Protein AF-X0YIV5-F1 (afdb_monomer)

Secondary structure (DSSP, 8-state):
-TTSS-HHHHHHHHHTPPPHHHHHHHHHHHSS-TTSHHHHHHHHHHHHHHHHTSS-HHHHHHHHHHHHHHHT--HHHHHHHHHHHHHHHHHHHHHHHTTTSS--------GGG--HHHHHHHHHHHHHHH--SHHHHHHHTS-GGG--SHHHHHHHHHHHHHTSSSSS--GGGHHHH---HHHHHHHHHHHHS----S-HHHHHHHHHHHHHHHHHHHHHHHHHHHHTTS-TTSHHHHHHHHHHHHHHHHHHHHHHHHH--

Solvent-accessible surface area (backbone atoms only — not comparable to full-atom values): 15312 Å² total; per-residue (Å²): 120,83,92,78,57,64,71,71,59,49,53,53,52,58,74,66,54,71,55,70,71,59,52,52,49,50,51,50,60,69,75,43,59,65,89,41,77,67,32,37,53,54,36,50,52,53,47,37,56,59,41,67,71,52,91,45,68,70,58,36,53,55,52,47,50,58,48,21,67,73,70,73,46,65,51,70,59,54,51,50,49,37,52,52,51,53,50,51,49,51,58,49,46,61,61,49,58,76,70,71,85,64,85,81,74,88,66,90,74,62,81,89,68,70,47,75,66,51,52,45,52,51,49,49,50,32,43,48,74,76,43,75,62,69,34,27,56,58,50,62,72,59,55,64,84,68,44,82,47,65,48,54,22,54,50,50,48,50,55,60,57,58,62,74,71,64,73,99,72,56,78,79,58,49,58,75,73,43,85,48,73,67,31,38,53,48,49,54,48,44,70,71,54,82,77,91,58,98,52,50,54,60,51,30,52,51,44,46,43,52,47,52,47,52,54,53,52,49,52,46,52,52,51,52,57,52,47,73,76,45,61,92,83,40,73,69,37,57,53,50,51,53,52,47,53,54,50,53,51,50,51,50,54,46,53,54,62,64,68,65,123

Mean predicted aligned error: 18.67 Å

Structure (mmCIF, N/CA/C/O backbone):
data_AF-X0YIV5-F1
#
_entry.id   AF-X0YIV5-F1
#
loop_
_atom_site.group_PDB
_atom_site.id
_atom_site.type_symbol
_atom_site.label_atom_id
_atom_site.label_alt_id
_atom_site.label_comp_id
_atom_site.label_asym_id
_atom_site.label_entity_id
_atom_site.label_seq_id
_atom_site.pdbx_PDB_ins_code
_atom_site.Cartn_x
_atom_site.Cartn_y
_atom_site.Cartn_z
_atom_site.occupancy
_atom_site.B_iso_or_equiv
_atom_site.auth_seq_id
_atom_site.auth_comp_id
_atom_site.auth_asym_id
_atom_site.auth_atom_id
_atom_site.pdbx_PDB_model_num
ATOM 1 N N . PHE A 1 1 ? 57.312 2.254 -28.132 1.00 48.97 1 PHE A N 1
ATOM 2 C CA . PHE A 1 1 ? 56.540 1.175 -28.784 1.00 48.97 1 PHE A CA 1
ATOM 3 C C . PHE A 1 1 ? 55.979 1.573 -30.148 1.00 48.97 1 PHE A C 1
ATOM 5 O O . PHE A 1 1 ? 56.169 0.810 -31.080 1.00 48.97 1 PHE A O 1
ATOM 12 N N . ILE A 1 2 ? 55.338 2.743 -30.304 1.00 52.28 2 ILE A N 1
ATOM 13 C CA . ILE A 1 2 ? 54.720 3.147 -31.589 1.00 52.28 2 ILE A CA 1
ATOM 14 C C . ILE A 1 2 ? 55.743 3.634 -32.637 1.00 52.28 2 ILE A C 1
ATOM 16 O O . ILE A 1 2 ? 55.517 3.467 -33.824 1.00 52.28 2 ILE A O 1
ATOM 20 N N . MET A 1 3 ? 56.905 4.158 -32.234 1.00 54.78 3 MET A N 1
ATOM 21 C CA . MET A 1 3 ? 57.902 4.666 -33.196 1.00 54.78 3 MET A CA 1
ATOM 22 C C . MET A 1 3 ? 58.829 3.605 -33.817 1.00 54.78 3 MET A C 1
ATOM 24 O O . MET A 1 3 ? 59.655 3.956 -34.649 1.00 54.78 3 MET A O 1
ATOM 28 N N . GLU A 1 4 ? 58.719 2.326 -33.441 1.00 56.88 4 GLU A N 1
ATOM 29 C CA . GLU A 1 4 ? 59.756 1.326 -33.766 1.00 56.88 4 GLU A CA 1
ATOM 30 C C . GLU A 1 4 ? 59.267 0.129 -34.601 1.00 56.88 4 GLU A C 1
ATOM 32 O O . GLU A 1 4 ? 60.075 -0.687 -35.039 1.00 56.88 4 GLU A O 1
ATOM 37 N N . LYS A 1 5 ? 57.960 -0.001 -34.875 1.00 54.16 5 LYS A N 1
ATOM 38 C CA . LYS A 1 5 ? 57.431 -1.109 -35.689 1.00 54.16 5 LYS A CA 1
ATOM 39 C C . LYS A 1 5 ? 56.487 -0.606 -36.779 1.00 54.16 5 LYS A C 1
ATOM 41 O O . LYS A 1 5 ? 55.420 -0.089 -36.479 1.00 54.16 5 LYS A O 1
ATOM 46 N N . LYS A 1 6 ? 56.924 -0.801 -38.031 1.00 57.62 6 LYS A N 1
ATOM 47 C CA . LYS A 1 6 ? 56.215 -0.531 -39.295 1.00 57.62 6 LYS A CA 1
ATOM 48 C C . LYS A 1 6 ? 54.738 -0.955 -39.262 1.00 57.62 6 LYS A C 1
ATOM 50 O O . LYS A 1 6 ? 54.409 -1.981 -38.663 1.00 57.62 6 LYS A O 1
ATOM 55 N N . ASP A 1 7 ? 53.913 -0.201 -39.988 1.00 59.09 7 ASP A N 1
ATOM 56 C CA . ASP A 1 7 ? 52.440 -0.233 -40.023 1.00 59.09 7 ASP A CA 1
ATOM 57 C C . ASP A 1 7 ? 51.797 -1.629 -40.167 1.00 59.09 7 ASP A C 1
ATOM 59 O O . ASP A 1 7 ? 50.745 -1.884 -39.582 1.00 59.09 7 ASP A O 1
ATOM 63 N N . GLU A 1 8 ? 52.442 -2.579 -40.850 1.00 59.66 8 GLU A N 1
ATOM 64 C CA . GLU A 1 8 ? 51.939 -3.958 -41.005 1.00 59.66 8 GLU A CA 1
ATOM 65 C C . GLU A 1 8 ? 51.840 -4.718 -39.669 1.00 59.66 8 GLU A C 1
ATOM 67 O O . GLU A 1 8 ? 50.889 -5.465 -39.440 1.00 59.66 8 GLU A O 1
ATOM 72 N N . ASN A 1 9 ? 52.772 -4.473 -38.739 1.00 65.81 9 ASN A N 1
ATOM 73 C CA . ASN A 1 9 ? 52.729 -5.085 -37.406 1.00 65.81 9 ASN A CA 1
ATOM 74 C C . ASN A 1 9 ? 51.607 -4.503 -36.541 1.00 65.81 9 ASN A C 1
ATOM 76 O O . ASN A 1 9 ? 51.140 -5.167 -35.620 1.00 65.81 9 ASN A O 1
ATOM 80 N N . ILE A 1 10 ? 51.182 -3.266 -36.805 1.00 65.81 10 ILE A N 1
ATOM 81 C CA . ILE A 1 10 ? 50.118 -2.606 -36.043 1.00 65.81 10 ILE A CA 1
ATOM 82 C C . ILE A 1 10 ? 48.764 -3.185 -36.446 1.00 65.81 10 ILE A C 1
ATOM 84 O O . ILE A 1 10 ? 47.953 -3.480 -35.575 1.00 65.81 10 ILE A O 1
ATOM 88 N N . ILE A 1 11 ? 48.540 -3.424 -37.740 1.00 69.50 11 ILE A N 1
ATOM 89 C CA . ILE A 1 11 ? 47.315 -4.070 -38.232 1.00 69.50 11 ILE A CA 1
ATOM 90 C C . ILE A 1 11 ? 47.204 -5.496 -37.679 1.00 69.50 11 ILE A C 1
ATOM 92 O O . ILE A 1 11 ? 46.137 -5.891 -37.217 1.00 69.50 11 ILE A O 1
ATOM 96 N N . ASP A 1 12 ? 48.308 -6.246 -37.642 1.00 75.69 12 ASP A N 1
ATOM 97 C CA . ASP A 1 12 ? 48.330 -7.583 -37.036 1.00 75.69 12 ASP A CA 1
ATOM 98 C C . ASP A 1 12 ? 48.075 -7.535 -35.514 1.00 75.69 12 ASP A C 1
ATOM 100 O O . ASP A 1 12 ? 47.338 -8.359 -34.975 1.00 75.69 12 ASP A O 1
ATOM 104 N N . LEU A 1 13 ? 48.593 -6.522 -34.810 1.00 71.19 13 LEU A N 1
ATOM 105 C CA . LEU A 1 13 ? 48.292 -6.292 -33.390 1.00 71.19 13 LEU A CA 1
ATOM 106 C C . LEU A 1 13 ? 46.823 -5.911 -33.146 1.00 71.19 13 LEU A C 1
ATOM 108 O O . LEU A 1 13 ? 46.245 -6.353 -32.155 1.00 71.19 13 LEU A O 1
ATOM 112 N N . VAL A 1 14 ? 46.209 -5.130 -34.039 1.00 73.44 14 VAL A N 1
ATOM 113 C CA . VAL A 1 14 ? 44.783 -4.770 -33.972 1.00 73.44 14 VAL A CA 1
ATOM 114 C C . VAL A 1 14 ? 43.902 -5.983 -34.272 1.00 73.44 14 VAL A C 1
ATOM 116 O O . VAL A 1 14 ? 42.929 -6.215 -33.562 1.00 73.44 14 VAL A O 1
ATOM 119 N N . ASN A 1 15 ? 44.267 -6.808 -35.254 1.00 73.88 15 ASN A N 1
ATOM 120 C CA . ASN A 1 15 ? 43.538 -8.038 -35.579 1.00 73.88 15 ASN A CA 1
ATOM 121 C C . ASN A 1 15 ? 43.653 -9.105 -34.479 1.00 73.88 15 ASN A C 1
ATOM 123 O O . ASN A 1 15 ? 42.767 -9.945 -34.337 1.00 73.88 15 ASN A O 1
ATOM 127 N N . LYS A 1 16 ? 44.728 -9.066 -33.684 1.00 73.06 16 LYS A N 1
ATOM 128 C CA . LYS A 1 16 ? 44.926 -9.914 -32.498 1.00 73.06 16 LYS A CA 1
ATOM 129 C C . LYS A 1 16 ? 44.317 -9.331 -31.221 1.00 73.06 16 LYS A C 1
ATOM 131 O O . LYS A 1 16 ? 44.429 -9.961 -30.169 1.00 73.06 16 LYS A O 1
ATOM 136 N N . ALA A 1 17 ? 43.707 -8.145 -31.278 1.00 69.19 17 ALA A N 1
ATOM 137 C CA . ALA A 1 17 ? 43.104 -7.527 -30.108 1.00 69.19 17 ALA A CA 1
ATOM 138 C C . ALA A 1 17 ? 41.887 -8.338 -29.642 1.00 69.19 17 ALA A C 1
ATOM 140 O O . ALA A 1 17 ? 40.957 -8.604 -30.403 1.00 69.19 17 ALA A O 1
ATOM 141 N N . GLU A 1 18 ? 41.902 -8.738 -28.372 1.00 77.69 18 GLU A N 1
ATOM 142 C CA . GLU A 1 18 ? 40.806 -9.486 -27.762 1.00 77.69 18 GLU A CA 1
ATOM 143 C C . GLU A 1 18 ? 39.562 -8.585 -27.643 1.00 77.69 18 GLU A C 1
ATOM 145 O O . GLU A 1 18 ? 39.685 -7.428 -27.217 1.00 77.69 18 GLU A O 1
ATOM 150 N N . PRO A 1 19 ? 38.357 -9.075 -27.997 1.00 82.50 19 PRO A N 1
ATOM 151 C CA . PRO A 1 19 ? 37.133 -8.311 -27.811 1.00 82.50 19 PRO A CA 1
ATOM 152 C C . PRO A 1 19 ? 36.977 -7.873 -26.355 1.00 82.50 19 PRO A C 1
ATOM 154 O O . PRO A 1 19 ? 37.199 -8.650 -25.426 1.00 82.50 19 PRO A O 1
ATOM 157 N N . LEU A 1 20 ? 36.541 -6.629 -26.146 1.00 82.44 20 LEU A N 1
ATOM 158 C CA . LEU A 1 20 ? 36.465 -6.022 -24.812 1.00 82.44 20 LEU A CA 1
ATOM 159 C C . LEU A 1 20 ? 35.676 -6.883 -23.812 1.00 82.44 20 LEU A C 1
ATOM 161 O O . LEU A 1 20 ? 36.067 -6.998 -22.655 1.00 82.44 20 LEU A O 1
ATOM 165 N N . VAL A 1 21 ? 34.589 -7.504 -24.274 1.00 83.56 21 VAL A N 1
ATOM 166 C CA . VAL A 1 21 ? 33.720 -8.374 -23.467 1.00 83.56 21 VAL A CA 1
ATOM 167 C C . VAL A 1 21 ? 34.442 -9.656 -23.038 1.00 83.56 21 VAL A C 1
ATOM 169 O O . VAL A 1 21 ? 34.285 -10.098 -21.900 1.00 83.56 21 VAL A O 1
ATOM 172 N N . ASP A 1 22 ? 35.251 -10.246 -23.921 1.00 84.69 22 ASP A N 1
ATOM 173 C CA . ASP A 1 22 ? 36.036 -11.444 -23.611 1.00 84.69 22 ASP A CA 1
ATOM 174 C C . ASP A 1 22 ? 37.139 -11.115 -22.593 1.00 84.69 22 ASP A C 1
ATOM 176 O O . ASP A 1 22 ? 37.289 -11.821 -21.592 1.00 84.69 22 ASP A O 1
ATOM 180 N N . PHE A 1 23 ? 37.822 -9.980 -22.769 1.00 85.44 23 PHE A N 1
ATOM 181 C CA . PHE A 1 23 ? 38.858 -9.506 -21.851 1.00 85.44 23 PHE A CA 1
ATOM 182 C C . PHE A 1 23 ? 38.324 -9.212 -20.437 1.00 85.44 23 PHE A C 1
ATOM 184 O O . PHE A 1 23 ? 38.934 -9.599 -19.431 1.00 85.44 23 PHE A O 1
ATOM 191 N N . THR A 1 24 ? 37.176 -8.535 -20.323 1.00 84.88 24 THR A N 1
ATOM 192 C CA . THR A 1 24 ? 36.578 -8.215 -19.017 1.00 84.88 24 THR A CA 1
ATOM 193 C C . THR A 1 24 ? 36.072 -9.465 -18.311 1.00 84.88 24 THR A C 1
ATOM 195 O O . THR A 1 24 ? 36.309 -9.621 -17.112 1.00 84.88 24 THR A O 1
ATOM 198 N N . LEU A 1 25 ? 35.437 -10.391 -19.035 1.00 85.56 25 LEU A N 1
ATOM 199 C CA . LEU A 1 25 ? 35.009 -11.670 -18.472 1.00 85.56 25 LEU A CA 1
ATOM 200 C C . LEU A 1 25 ? 36.201 -12.498 -18.005 1.00 85.56 25 LEU A C 1
ATOM 202 O O . LEU A 1 25 ? 36.182 -13.015 -16.891 1.00 85.56 25 LEU A O 1
ATOM 206 N N . LYS A 1 26 ? 37.265 -12.571 -18.808 1.00 86.06 26 LYS A N 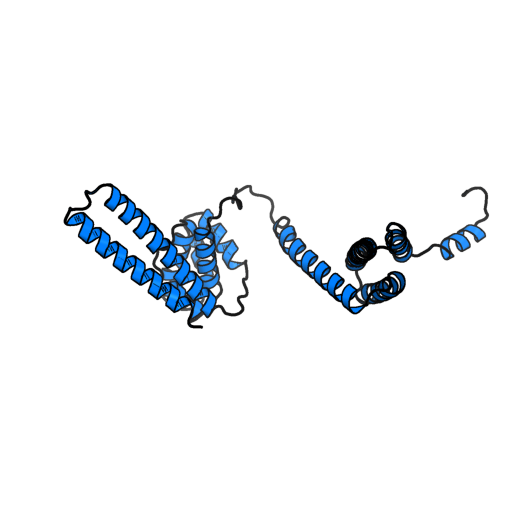1
ATOM 207 C CA . LYS A 1 26 ? 38.513 -13.233 -18.425 1.00 86.06 26 LYS A CA 1
ATOM 208 C C . LYS A 1 26 ? 39.093 -12.631 -17.144 1.00 86.06 26 LYS A C 1
ATOM 210 O O . LYS A 1 26 ? 39.374 -13.362 -16.200 1.00 86.06 26 LYS A O 1
ATOM 215 N N . SER A 1 27 ? 39.134 -11.304 -17.054 1.00 84.19 27 SER A N 1
ATOM 216 C CA . SER A 1 27 ? 39.576 -10.595 -15.849 1.00 84.19 27 SER A CA 1
ATOM 217 C 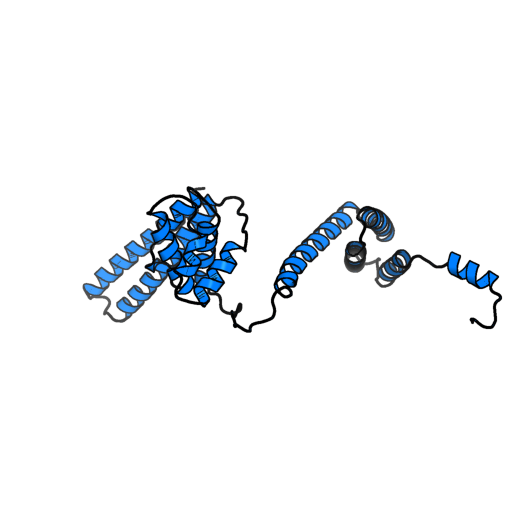C . SER A 1 27 ? 38.720 -10.918 -14.616 1.00 84.19 27 SER A C 1
ATOM 219 O O . SER A 1 27 ? 39.257 -11.065 -13.523 1.00 84.19 27 SER A O 1
ATOM 221 N N . ILE A 1 28 ? 37.393 -11.029 -14.753 1.00 84.06 28 ILE A N 1
ATOM 222 C CA . ILE A 1 28 ? 36.496 -11.390 -13.638 1.00 84.06 28 ILE A CA 1
ATOM 223 C C . ILE A 1 28 ? 36.753 -12.829 -13.175 1.00 84.06 28 ILE A C 1
ATOM 225 O O . ILE A 1 28 ? 36.758 -13.095 -11.972 1.00 84.06 28 ILE A O 1
ATOM 229 N N . LEU A 1 29 ? 36.984 -13.736 -14.126 1.00 82.12 29 LEU A N 1
ATOM 230 C CA . LEU A 1 29 ? 37.218 -15.156 -13.874 1.00 82.12 29 LEU A CA 1
ATOM 231 C C . LEU A 1 29 ? 38.577 -15.426 -13.213 1.00 82.12 29 LEU A C 1
ATOM 233 O O . LEU A 1 29 ? 38.666 -16.314 -12.374 1.00 82.12 29 LEU A O 1
ATOM 237 N N . GLU A 1 30 ? 39.609 -14.651 -13.552 1.00 81.44 30 GLU A N 1
ATOM 238 C CA . GLU A 1 30 ? 40.977 -14.825 -13.039 1.00 81.44 30 GLU A CA 1
ATOM 239 C C . GLU A 1 30 ? 41.219 -14.135 -11.684 1.00 81.44 30 GLU A C 1
ATOM 241 O O . GLU A 1 30 ? 42.098 -14.537 -10.926 1.00 81.44 30 GLU A O 1
ATOM 246 N N . ARG A 1 31 ? 40.439 -13.102 -11.337 1.00 72.25 31 ARG A N 1
ATOM 247 C CA . ARG A 1 31 ? 40.637 -12.305 -10.108 1.00 72.25 31 ARG A CA 1
ATOM 248 C C . ARG A 1 31 ? 40.280 -13.022 -8.805 1.00 72.25 31 ARG A C 1
ATOM 250 O O . ARG A 1 31 ? 40.595 -12.505 -7.734 1.00 72.25 31 ARG A O 1
ATOM 257 N N . LYS A 1 32 ? 39.554 -14.138 -8.859 1.00 68.25 32 LYS A N 1
ATOM 258 C CA . LYS A 1 32 ? 38.991 -14.799 -7.675 1.00 68.25 32 LYS A CA 1
ATOM 259 C C . LYS A 1 32 ? 39.310 -16.279 -7.679 1.00 68.25 32 LYS A C 1
ATOM 261 O O . LYS A 1 32 ? 39.259 -16.926 -8.717 1.00 68.25 32 LYS A O 1
ATOM 266 N N . ASP A 1 33 ? 39.556 -16.808 -6.488 1.00 68.00 33 ASP A N 1
ATOM 267 C CA . ASP A 1 33 ? 39.874 -18.214 -6.299 1.00 68.00 33 ASP A CA 1
ATOM 268 C C . ASP A 1 33 ? 38.643 -19.102 -6.551 1.00 68.00 33 ASP A C 1
ATOM 270 O O . ASP A 1 33 ? 37.793 -19.304 -5.679 1.00 68.00 33 ASP A O 1
ATOM 274 N N . THR A 1 34 ? 38.533 -19.618 -7.774 1.00 64.94 34 THR A N 1
ATOM 275 C CA . THR A 1 34 ? 37.475 -20.540 -8.202 1.00 64.94 34 THR A CA 1
ATOM 276 C C . THR A 1 34 ? 37.640 -21.946 -7.617 1.00 64.94 34 THR A C 1
ATOM 278 O O . THR A 1 34 ? 36.782 -22.793 -7.857 1.00 64.94 34 THR A O 1
ATOM 281 N N . SER A 1 35 ? 38.681 -22.216 -6.818 1.00 67.25 35 SER A N 1
ATOM 282 C CA . SER A 1 35 ? 38.826 -23.493 -6.107 1.00 67.25 35 SER A CA 1
ATOM 283 C C . SER A 1 35 ? 37.883 -23.608 -4.901 1.00 67.25 35 SER A C 1
ATOM 285 O O . SER A 1 35 ? 37.486 -24.709 -4.519 1.00 67.25 35 SER A O 1
ATOM 287 N N . THR A 1 36 ? 37.448 -22.476 -4.334 1.00 74.56 36 THR A N 1
ATOM 288 C CA . THR A 1 36 ? 36.535 -22.436 -3.183 1.00 74.56 36 THR A CA 1
ATOM 289 C C . THR A 1 36 ? 35.082 -22.225 -3.615 1.00 74.56 36 THR A C 1
ATOM 291 O O . THR A 1 36 ? 34.791 -21.441 -4.518 1.00 74.56 36 THR A O 1
ATOM 294 N N . ILE A 1 37 ? 34.131 -22.874 -2.931 1.00 74.50 37 ILE A N 1
ATOM 295 C CA . ILE A 1 37 ? 32.686 -22.758 -3.230 1.00 74.50 37 ILE A CA 1
ATOM 296 C C . ILE A 1 37 ? 32.222 -21.291 -3.191 1.00 74.50 37 ILE A C 1
ATOM 298 O O . ILE A 1 37 ? 31.494 -20.836 -4.074 1.00 74.50 37 ILE A O 1
ATOM 302 N N . ASN A 1 38 ? 32.677 -20.529 -2.193 1.00 73.06 38 ASN A N 1
ATOM 303 C CA . ASN A 1 38 ? 32.332 -19.115 -2.048 1.00 73.06 38 ASN A CA 1
ATOM 304 C C . ASN A 1 38 ? 32.961 -18.255 -3.160 1.00 73.06 38 ASN A C 1
ATOM 306 O O . ASN A 1 38 ? 32.307 -17.368 -3.711 1.00 73.06 38 ASN A O 1
ATOM 310 N N . GLY A 1 39 ? 34.204 -18.555 -3.549 1.00 77.56 39 GLY A N 1
ATOM 311 C CA . GLY A 1 39 ? 34.863 -17.913 -4.682 1.00 77.56 39 GLY A CA 1
ATOM 312 C C . GLY A 1 39 ? 34.113 -18.153 -5.990 1.00 77.56 39 GLY A C 1
ATOM 313 O O . GLY A 1 39 ? 33.781 -17.185 -6.670 1.00 77.56 39 GLY A O 1
ATOM 314 N N . LYS A 1 40 ? 33.716 -19.403 -6.280 1.00 76.50 40 LYS A N 1
ATOM 315 C CA . LYS A 1 40 ? 32.892 -19.744 -7.456 1.00 76.50 40 LYS A CA 1
ATOM 316 C C . LYS A 1 40 ? 31.585 -18.955 -7.506 1.00 76.50 40 LYS A C 1
ATOM 318 O O . LYS A 1 40 ? 31.265 -18.381 -8.545 1.00 76.50 40 LYS A O 1
ATOM 323 N N . LEU A 1 41 ? 30.847 -18.882 -6.394 1.00 78.81 41 LEU A N 1
ATOM 324 C CA . LEU A 1 41 ? 29.585 -18.134 -6.324 1.00 78.81 41 LEU A CA 1
ATOM 325 C C . LEU A 1 41 ? 29.792 -16.634 -6.554 1.00 78.81 41 LEU A C 1
ATOM 327 O O . LEU A 1 41 ? 29.048 -16.008 -7.308 1.00 78.81 41 LEU A O 1
ATOM 331 N N . LYS A 1 42 ? 30.829 -16.051 -5.947 1.00 81.25 42 LYS A N 1
ATOM 332 C CA . LYS A 1 42 ? 31.136 -14.626 -6.099 1.00 81.25 42 LYS A CA 1
ATOM 333 C C . LYS A 1 42 ? 31.618 -14.294 -7.515 1.00 81.25 42 LYS A C 1
ATOM 335 O O . LYS A 1 42 ? 31.351 -13.200 -8.002 1.00 81.25 42 LYS A O 1
ATOM 340 N N . THR A 1 43 ? 32.361 -15.189 -8.161 1.00 84.50 43 THR A N 1
ATOM 341 C CA . THR A 1 43 ? 32.795 -15.039 -9.560 1.00 84.50 43 THR A CA 1
ATOM 342 C C . THR A 1 43 ? 31.610 -15.149 -10.511 1.00 84.50 43 THR A C 1
ATOM 344 O O . THR A 1 43 ? 31.458 -14.305 -11.389 1.00 84.50 43 THR A O 1
ATOM 347 N N . ALA A 1 44 ? 30.730 -16.129 -10.287 1.00 83.94 44 ALA A N 1
ATOM 348 C CA . ALA A 1 44 ? 29.494 -16.291 -11.042 1.00 83.94 44 ALA A CA 1
ATOM 349 C C . ALA A 1 44 ? 28.606 -15.042 -10.952 1.00 83.94 44 ALA A C 1
ATOM 351 O O . ALA A 1 44 ? 28.147 -14.549 -11.977 1.00 83.94 44 ALA A O 1
ATOM 352 N N . TYR A 1 45 ? 28.416 -14.483 -9.752 1.00 84.38 45 TYR A N 1
ATOM 353 C CA . TYR 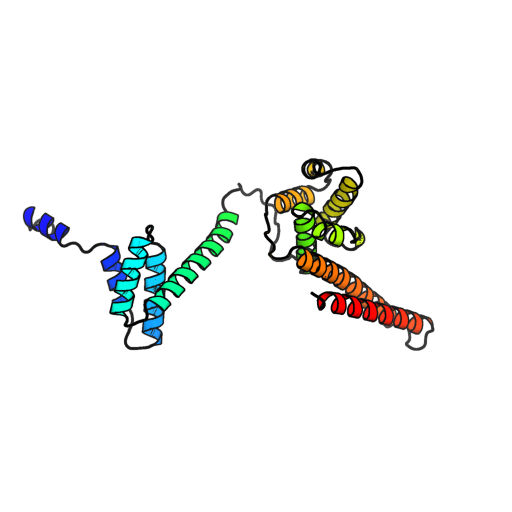A 1 45 ? 27.604 -13.280 -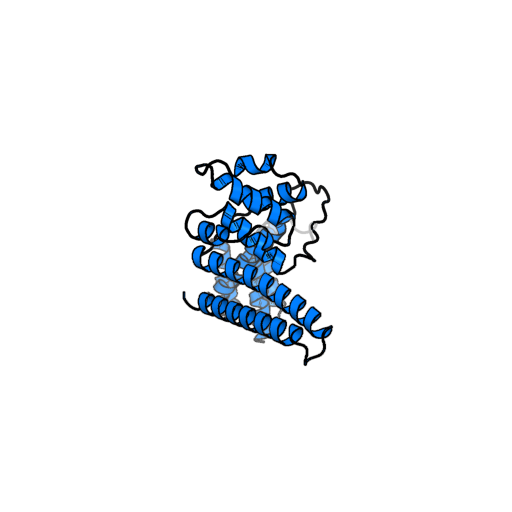9.560 1.00 84.38 45 TYR A CA 1
ATOM 354 C C . TYR A 1 45 ? 28.153 -12.068 -10.324 1.00 84.38 45 TYR A C 1
ATOM 356 O O . TYR A 1 45 ? 27.407 -11.385 -11.023 1.00 84.38 45 TYR A O 1
ATOM 364 N N . ASP A 1 46 ? 29.460 -11.815 -10.240 1.00 84.69 46 ASP A N 1
ATOM 365 C CA . ASP A 1 46 ? 30.083 -10.680 -10.930 1.00 84.69 46 ASP A CA 1
ATOM 366 C C . ASP A 1 46 ? 30.053 -10.849 -12.454 1.00 84.69 46 ASP A C 1
ATOM 368 O O . ASP A 1 46 ? 29.765 -9.891 -13.171 1.00 84.69 46 ASP A O 1
ATOM 372 N N . ALA A 1 47 ? 30.285 -12.069 -12.948 1.00 87.50 47 ALA A N 1
ATOM 373 C CA . ALA A 1 47 ? 30.201 -12.373 -14.373 1.00 87.50 47 ALA A CA 1
ATOM 374 C C . ALA A 1 47 ? 28.769 -12.189 -14.900 1.00 87.50 47 ALA A C 1
ATOM 376 O O . ALA A 1 47 ? 28.569 -11.534 -15.919 1.00 87.50 47 ALA A O 1
ATOM 377 N N . VAL A 1 48 ? 27.763 -12.699 -14.181 1.00 88.56 48 VAL A N 1
ATOM 378 C CA . VAL A 1 48 ? 26.344 -12.560 -14.549 1.00 88.56 48 VAL A CA 1
ATOM 379 C C . VAL A 1 48 ? 25.894 -11.098 -14.510 1.00 88.56 48 VAL A C 1
ATOM 381 O O . VAL A 1 48 ? 25.178 -10.661 -15.411 1.00 88.56 48 VAL A O 1
ATOM 384 N N . ASN A 1 49 ? 26.337 -10.315 -13.522 1.00 87.81 49 ASN A N 1
ATOM 385 C CA . ASN A 1 49 ? 26.037 -8.883 -13.469 1.00 87.81 49 ASN A CA 1
ATOM 386 C C . ASN A 1 49 ? 26.597 -8.144 -14.681 1.00 87.81 49 ASN A C 1
ATOM 388 O O . ASN A 1 49 ? 25.860 -7.388 -15.307 1.00 87.81 49 ASN A O 1
ATOM 392 N N . PHE A 1 50 ? 27.854 -8.396 -15.045 1.00 88.69 50 PHE A N 1
ATOM 393 C CA . PHE A 1 50 ? 28.452 -7.794 -16.234 1.00 88.69 50 PHE A CA 1
ATOM 394 C C . PHE A 1 50 ? 27.718 -8.215 -17.516 1.00 88.69 50 PHE A C 1
ATOM 396 O O . PHE A 1 50 ? 27.398 -7.375 -18.353 1.00 88.69 50 PHE A O 1
ATOM 403 N N . ILE A 1 51 ? 27.378 -9.501 -17.647 1.00 87.75 51 ILE A N 1
ATOM 404 C CA . ILE A 1 51 ? 26.636 -10.013 -18.805 1.00 87.75 51 ILE A CA 1
ATOM 405 C C . ILE A 1 51 ? 25.253 -9.363 -18.907 1.00 87.75 51 ILE A C 1
ATOM 407 O O . ILE A 1 51 ? 24.824 -9.024 -20.005 1.00 87.75 51 ILE A O 1
ATOM 411 N N . SER A 1 52 ? 24.566 -9.129 -17.786 1.00 87.44 52 SER A N 1
ATOM 412 C CA . SER A 1 52 ? 23.239 -8.498 -17.792 1.00 87.44 52 SER A CA 1
ATOM 413 C C . SER A 1 52 ? 23.221 -7.071 -18.359 1.00 87.44 52 SER A C 1
ATOM 415 O O . SER A 1 52 ? 22.161 -6.600 -18.758 1.00 87.44 52 SER A O 1
ATOM 417 N N . ASP A 1 53 ? 24.372 -6.389 -18.419 1.00 86.56 53 ASP A N 1
ATOM 418 C CA . ASP A 1 53 ? 24.506 -5.060 -19.032 1.00 86.56 53 ASP A CA 1
ATOM 419 C C . ASP A 1 53 ? 24.701 -5.109 -20.557 1.00 86.56 53 ASP A C 1
ATOM 421 O O . ASP A 1 53 ? 24.645 -4.075 -21.224 1.00 86.56 53 ASP A O 1
ATOM 425 N N . LEU A 1 54 ? 24.902 -6.296 -21.142 1.00 84.88 54 LEU A N 1
ATOM 426 C CA . LEU A 1 54 ? 25.002 -6.444 -22.592 1.00 84.88 54 LEU A CA 1
ATOM 427 C C . LEU A 1 54 ? 23.636 -6.192 -23.255 1.00 84.88 54 LEU A C 1
ATOM 429 O O . LEU A 1 54 ? 22.620 -6.685 -22.772 1.00 84.88 54 LEU A O 1
ATOM 433 N N . PRO A 1 55 ? 23.578 -5.496 -24.402 1.00 77.31 55 PRO A N 1
ATOM 434 C CA . PRO A 1 55 ? 22.310 -5.075 -25.003 1.00 77.31 55 PRO A CA 1
ATOM 435 C C . PRO A 1 55 ? 21.520 -6.212 -25.671 1.00 77.31 55 PRO A C 1
ATOM 437 O O . PRO A 1 55 ? 20.303 -6.119 -25.811 1.00 77.31 55 PRO A O 1
ATOM 440 N N . SER A 1 56 ? 22.192 -7.280 -26.113 1.00 82.69 56 SER A N 1
ATOM 441 C CA . SER A 1 56 ? 21.570 -8.377 -26.863 1.00 82.69 56 SER A CA 1
ATOM 442 C C . SER A 1 56 ? 21.417 -9.625 -26.009 1.00 82.69 56 SER A C 1
ATOM 444 O O . SER A 1 56 ? 22.400 -10.152 -25.491 1.00 82.69 56 SER A O 1
ATOM 446 N N . ARG A 1 57 ? 20.194 -10.159 -25.951 1.0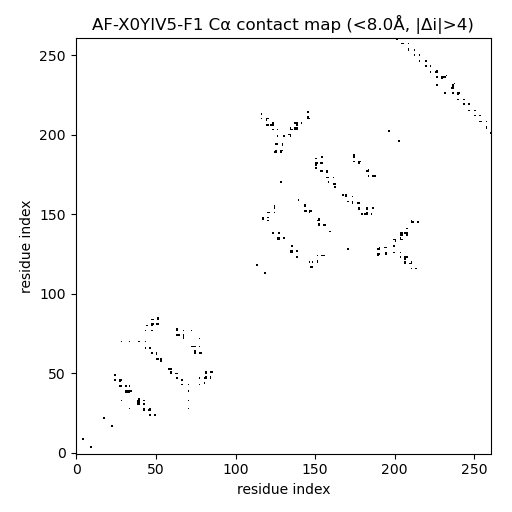0 80.44 57 ARG A N 1
ATOM 447 C CA . ARG A 1 57 ? 19.885 -11.415 -25.256 1.00 80.44 57 ARG A CA 1
ATOM 448 C C . ARG A 1 57 ? 20.650 -12.611 -25.826 1.00 80.44 57 ARG A C 1
ATOM 450 O O . ARG A 1 57 ? 21.116 -13.447 -25.065 1.00 80.44 57 ARG A O 1
ATOM 457 N N . ILE A 1 58 ? 20.835 -12.651 -27.144 1.00 81.19 58 ILE A N 1
ATOM 458 C CA . ILE A 1 58 ? 21.584 -13.721 -27.818 1.00 81.19 58 ILE A CA 1
ATOM 459 C C . ILE A 1 58 ? 23.050 -13.699 -27.363 1.00 81.19 58 ILE A C 1
ATOM 461 O O . ILE A 1 58 ? 23.616 -14.739 -27.041 1.00 81.19 58 ILE A O 1
ATOM 465 N N . LEU A 1 59 ? 23.650 -12.506 -27.257 1.00 82.81 59 LEU A N 1
ATOM 466 C CA . LEU A 1 59 ? 25.009 -12.369 -26.725 1.00 82.81 59 LEU A CA 1
ATOM 467 C C . LEU A 1 59 ? 25.069 -12.785 -25.253 1.00 82.81 59 LEU A C 1
ATOM 469 O O . LEU A 1 59 ? 25.979 -13.512 -24.867 1.00 82.81 59 LEU A O 1
ATOM 473 N N . GLN A 1 60 ? 24.092 -12.375 -24.439 1.00 86.62 60 GLN A N 1
ATOM 474 C CA . GLN A 1 60 ? 24.029 -12.781 -23.034 1.00 86.62 60 GLN A CA 1
ATOM 475 C C . GLN A 1 60 ? 24.006 -14.306 -22.880 1.00 86.62 60 GLN A C 1
ATOM 477 O O . GLN A 1 60 ? 24.763 -14.848 -22.080 1.00 86.62 60 GLN A O 1
ATOM 482 N N . GLU A 1 61 ? 23.182 -14.998 -23.666 1.00 86.94 61 GLU A N 1
ATOM 483 C CA . GLU A 1 61 ? 23.064 -16.458 -23.634 1.00 86.94 61 GLU A CA 1
ATOM 484 C C . GLU A 1 61 ? 24.381 -17.152 -24.012 1.00 86.94 61 GLU A C 1
ATOM 486 O O . GLU A 1 61 ? 24.827 -18.051 -23.297 1.00 86.94 61 GLU A O 1
ATOM 491 N N . GLU A 1 62 ? 25.057 -16.693 -25.066 1.00 87.25 62 GLU A N 1
ATOM 492 C CA . GLU A 1 62 ? 26.354 -17.239 -25.484 1.00 87.25 62 GLU A CA 1
ATOM 493 C C . GLU A 1 62 ? 27.456 -17.016 -24.435 1.00 87.25 62 GLU A C 1
ATOM 495 O O . GLU A 1 62 ? 28.243 -17.921 -24.137 1.00 87.25 62 GLU A O 1
ATOM 500 N N . TYR A 1 63 ? 27.496 -15.840 -23.805 1.00 87.56 63 TYR A N 1
ATOM 501 C CA . TYR A 1 63 ? 28.472 -15.555 -22.752 1.00 87.56 63 TYR A CA 1
ATOM 502 C C . TYR A 1 63 ? 28.180 -16.307 -21.447 1.00 87.56 63 TYR A C 1
ATOM 504 O O . TYR A 1 63 ? 29.121 -16.731 -20.775 1.00 87.56 63 TYR A O 1
ATOM 512 N N . ILE A 1 64 ? 26.910 -16.555 -21.111 1.00 89.12 64 ILE A N 1
ATOM 513 C CA . ILE A 1 64 ? 26.540 -17.396 -19.963 1.00 89.12 64 ILE A CA 1
ATOM 514 C C . ILE A 1 64 ? 27.025 -18.832 -20.156 1.00 89.12 64 ILE A C 1
ATOM 516 O O . ILE A 1 64 ? 27.628 -19.379 -19.233 1.00 89.12 64 ILE A O 1
ATOM 520 N N . LYS A 1 65 ? 26.845 -19.420 -21.346 1.00 89.44 65 LYS A N 1
ATOM 521 C CA . LYS A 1 65 ? 27.361 -20.767 -21.654 1.00 89.44 65 LYS A CA 1
ATOM 522 C C . LYS A 1 65 ? 28.882 -20.836 -21.495 1.00 89.44 65 LYS A C 1
ATOM 524 O O . LYS A 1 65 ? 29.400 -21.730 -20.827 1.00 89.44 65 LYS A O 1
ATOM 529 N N . LYS A 1 66 ? 29.610 -19.844 -22.026 1.00 87.38 66 LYS A N 1
ATOM 530 C CA . LYS A 1 66 ? 31.077 -19.750 -21.881 1.00 87.38 66 LYS A CA 1
ATOM 531 C C . LYS A 1 66 ? 31.522 -19.648 -20.414 1.00 87.38 66 LYS A C 1
ATOM 533 O O . LYS A 1 66 ? 32.522 -20.252 -20.027 1.00 87.38 66 LYS A O 1
ATOM 538 N N . VAL A 1 67 ? 30.796 -18.890 -19.589 1.00 87.06 67 VAL A N 1
ATOM 539 C CA . VAL A 1 67 ? 31.088 -18.741 -18.151 1.00 87.06 67 VAL A CA 1
ATOM 540 C C . VAL A 1 67 ? 30.760 -20.018 -17.374 1.00 87.06 67 VAL A C 1
ATOM 542 O O . VAL A 1 67 ? 31.549 -20.422 -16.520 1.00 87.06 67 VAL A O 1
ATOM 545 N N . ALA A 1 68 ? 29.646 -20.680 -17.693 1.00 88.44 68 ALA A N 1
ATOM 546 C CA . ALA A 1 68 ? 29.237 -21.946 -17.086 1.00 88.44 68 ALA A CA 1
ATOM 547 C C . ALA A 1 68 ? 30.316 -23.023 -17.241 1.00 88.44 68 ALA A C 1
ATOM 549 O O . ALA A 1 68 ? 30.706 -23.659 -16.261 1.00 88.44 68 ALA A O 1
ATOM 550 N N . GLN A 1 69 ? 30.860 -23.142 -18.455 1.00 87.06 69 GLN A N 1
ATOM 551 C CA . GLN A 1 69 ? 31.937 -24.075 -18.779 1.00 87.06 69 GLN A CA 1
ATOM 552 C C . GLN A 1 69 ? 33.236 -23.760 -18.024 1.00 87.06 69 GLN A C 1
ATOM 554 O O . GLN A 1 69 ? 33.900 -24.673 -17.545 1.00 87.06 69 GLN A O 1
ATOM 559 N N . LYS A 1 70 ? 33.600 -22.479 -17.870 1.00 84.19 70 LYS A N 1
ATOM 560 C CA . LYS A 1 70 ? 34.839 -22.087 -17.172 1.00 84.19 70 LYS A CA 1
ATOM 561 C C . LYS A 1 70 ? 34.773 -22.212 -15.646 1.00 84.19 70 LYS A C 1
ATOM 563 O O . LYS A 1 70 ? 35.807 -22.435 -15.026 1.00 84.19 70 LYS A O 1
ATOM 568 N N . ILE A 1 71 ? 33.601 -22.031 -15.030 1.00 83.00 71 ILE A N 1
ATOM 569 C CA . ILE A 1 71 ? 33.428 -22.100 -13.561 1.00 83.00 71 ILE A CA 1
ATOM 570 C C . ILE A 1 71 ? 32.996 -23.510 -13.101 1.00 83.00 71 ILE A C 1
ATOM 572 O O . ILE A 1 71 ? 33.006 -23.802 -11.898 1.00 83.00 71 ILE A O 1
ATOM 576 N N . ASP A 1 72 ? 32.674 -24.397 -14.049 1.00 83.62 72 ASP A N 1
ATOM 577 C CA . ASP A 1 72 ? 32.102 -25.726 -13.805 1.00 83.62 72 ASP A CA 1
ATOM 578 C C . ASP A 1 72 ? 30.821 -25.620 -12.959 1.00 83.62 72 ASP A C 1
ATOM 580 O O . ASP A 1 72 ? 30.717 -26.090 -11.823 1.00 83.62 72 ASP A O 1
ATOM 584 N N . MET A 1 73 ? 29.861 -24.855 -13.484 1.00 82.62 73 MET A N 1
ATOM 585 C CA . MET A 1 73 ? 28.574 -24.583 -12.849 1.00 82.62 73 MET A CA 1
ATOM 586 C C . MET A 1 73 ? 27.440 -24.822 -13.844 1.00 82.62 73 MET A C 1
ATOM 588 O O . MET A 1 73 ? 27.574 -24.550 -15.032 1.00 82.62 73 MET A O 1
ATOM 592 N N . SER A 1 74 ? 26.294 -25.295 -13.348 1.00 87.19 74 SER A N 1
ATOM 593 C CA . SER A 1 74 ? 25.098 -25.503 -14.170 1.00 87.19 74 SER A CA 1
ATOM 594 C C . SER A 1 74 ? 24.657 -24.212 -14.871 1.00 87.19 74 SER A C 1
ATOM 596 O O . SER A 1 74 ? 24.389 -23.201 -14.215 1.00 87.19 74 SER A O 1
ATOM 598 N N . GLU A 1 75 ? 24.498 -24.281 -16.195 1.00 84.69 75 GLU A N 1
ATOM 599 C CA . GLU A 1 75 ? 23.969 -23.194 -17.029 1.00 84.69 75 GLU A CA 1
ATOM 600 C C . GLU A 1 75 ? 22.613 -22.694 -16.519 1.00 84.69 75 GLU A C 1
ATOM 602 O O . GLU A 1 75 ? 22.389 -21.490 -16.410 1.00 84.69 75 GLU A O 1
ATOM 607 N N . GLN A 1 76 ? 21.732 -23.614 -16.112 1.00 81.75 76 GLN A N 1
ATOM 608 C CA . GLN A 1 76 ? 20.399 -23.293 -15.593 1.00 81.75 76 GLN A CA 1
ATOM 609 C C . GLN A 1 76 ? 20.464 -22.367 -14.370 1.00 81.75 76 GLN A C 1
ATOM 611 O O . GLN A 1 76 ? 19.658 -21.445 -14.251 1.00 81.75 76 GLN A O 1
ATOM 616 N N . ARG A 1 77 ? 21.457 -22.562 -13.489 1.00 78.44 77 ARG A N 1
ATOM 617 C CA . ARG A 1 77 ? 21.654 -21.711 -12.304 1.00 78.44 77 ARG A CA 1
ATOM 618 C C . ARG A 1 77 ? 22.148 -20.311 -12.668 1.00 78.44 77 ARG A C 1
ATOM 620 O O . ARG A 1 77 ? 21.743 -19.326 -12.052 1.00 78.44 77 ARG A O 1
ATOM 627 N N . LEU A 1 78 ? 23.001 -20.199 -13.682 1.00 84.25 78 LEU A N 1
ATOM 628 C CA . LEU A 1 78 ? 23.468 -18.901 -14.169 1.00 84.25 78 LEU A CA 1
ATOM 629 C C . LEU A 1 78 ? 22.348 -18.139 -14.890 1.00 84.25 78 LEU A C 1
ATOM 631 O O . LEU A 1 78 ? 22.219 -16.931 -14.699 1.00 84.25 78 LEU A O 1
ATOM 635 N N . PHE A 1 79 ? 21.476 -18.838 -15.621 1.00 84.62 79 PHE A N 1
ATOM 636 C CA . PHE A 1 79 ? 20.274 -18.244 -16.210 1.00 84.62 79 PHE A CA 1
ATOM 637 C C . PHE A 1 79 ? 19.256 -17.777 -15.164 1.00 84.62 79 PHE A C 1
ATOM 639 O O . PHE A 1 79 ? 18.661 -16.707 -15.336 1.00 84.62 79 PHE A O 1
ATOM 646 N N . SER A 1 80 ? 19.081 -18.511 -14.058 1.00 79.94 80 SER A N 1
ATOM 647 C CA . SER A 1 80 ? 18.252 -18.023 -12.947 1.00 79.94 80 SER A CA 1
ATOM 648 C C . SER A 1 80 ? 18.840 -16.756 -12.326 1.00 79.94 80 SER A C 1
ATOM 650 O O . SER A 1 80 ? 18.116 -15.780 -12.149 1.00 79.94 80 SER A O 1
ATOM 652 N N . TYR A 1 81 ? 20.161 -16.698 -12.114 1.00 82.12 81 TYR A N 1
ATOM 653 C CA . TYR A 1 81 ? 20.802 -15.482 -11.607 1.00 82.12 81 TYR A CA 1
ATOM 654 C C . TYR A 1 81 ? 20.685 -14.304 -12.572 1.00 82.12 81 TYR A C 1
ATOM 656 O O . TYR A 1 81 ? 20.423 -13.186 -12.136 1.00 82.12 81 TYR A O 1
ATOM 664 N N . LEU A 1 82 ? 20.827 -14.537 -13.878 1.00 83.69 82 LEU A N 1
ATOM 665 C CA . LEU A 1 82 ? 20.645 -13.496 -14.888 1.00 83.69 82 LEU A CA 1
ATOM 666 C C . LEU A 1 82 ? 19.219 -12.928 -14.844 1.00 83.69 82 LEU A C 1
ATOM 668 O O . LEU A 1 82 ? 19.022 -11.714 -14.916 1.00 83.69 82 LEU A O 1
ATOM 672 N N . SER A 1 83 ? 18.225 -13.801 -14.671 1.00 81.81 83 SER A N 1
ATOM 673 C CA . SER A 1 83 ? 16.818 -13.414 -14.540 1.00 81.81 83 SER A CA 1
ATOM 674 C C . SER A 1 83 ? 16.572 -12.587 -13.273 1.00 81.81 83 SER A C 1
ATOM 676 O O . SER A 1 83 ? 15.929 -11.538 -13.344 1.00 81.81 83 SER A O 1
ATOM 678 N N . ASP A 1 84 ? 17.149 -12.994 -12.141 1.00 80.44 84 ASP A N 1
ATOM 679 C CA . ASP A 1 84 ? 17.052 -12.274 -10.867 1.00 80.44 84 ASP A CA 1
ATOM 680 C C . ASP A 1 84 ? 17.721 -10.895 -10.921 1.00 80.44 84 ASP A C 1
ATOM 682 O O . ASP A 1 84 ? 17.173 -9.910 -10.422 1.00 80.44 84 ASP A O 1
ATOM 686 N N . VAL A 1 85 ? 18.896 -10.796 -11.551 1.00 81.62 85 VAL A N 1
ATOM 687 C CA . VAL A 1 85 ? 19.614 -9.526 -11.740 1.00 81.62 85 VAL A CA 1
ATOM 688 C C . VAL A 1 85 ? 18.811 -8.587 -12.637 1.00 81.62 85 VAL A C 1
ATOM 690 O O . VAL A 1 85 ? 18.628 -7.419 -12.294 1.00 81.62 85 VAL A O 1
ATOM 693 N N . ASN A 1 86 ? 18.255 -9.095 -13.738 1.00 79.00 86 ASN A N 1
ATOM 694 C CA . ASN A 1 86 ? 17.399 -8.312 -14.627 1.00 79.00 86 ASN A CA 1
ATOM 695 C C . ASN A 1 86 ? 16.116 -7.842 -13.929 1.00 79.00 86 ASN A C 1
ATOM 697 O O . ASN A 1 86 ? 15.696 -6.699 -14.122 1.00 79.00 86 ASN A O 1
ATOM 701 N N . LYS A 1 87 ? 15.513 -8.678 -13.075 1.00 77.94 87 LYS A N 1
ATOM 702 C CA . LYS A 1 87 ? 14.349 -8.307 -12.258 1.00 77.94 87 LYS A CA 1
ATOM 703 C C . LYS A 1 87 ? 14.695 -7.198 -11.260 1.00 77.94 87 LYS A C 1
ATOM 705 O O . LYS A 1 87 ? 14.025 -6.168 -11.248 1.00 77.94 87 LYS A O 1
ATOM 710 N N . LYS A 1 88 ? 15.799 -7.338 -10.518 1.00 75.62 88 LYS A N 1
ATOM 711 C CA . LYS A 1 88 ? 16.294 -6.305 -9.589 1.00 75.62 88 LYS A CA 1
ATOM 712 C C . LYS A 1 88 ? 16.625 -4.995 -10.299 1.00 75.62 88 LYS A C 1
ATOM 714 O O . LYS A 1 88 ? 16.270 -3.931 -9.801 1.00 75.62 88 LYS A O 1
ATOM 719 N N . LYS A 1 89 ? 17.264 -5.047 -11.472 1.00 70.62 89 LYS A N 1
ATOM 720 C CA . LYS A 1 89 ? 17.543 -3.853 -12.283 1.00 70.62 89 LYS A CA 1
ATOM 721 C C . LYS A 1 89 ? 16.247 -3.185 -12.734 1.00 70.62 89 LYS A C 1
ATOM 723 O O . LYS A 1 89 ? 16.130 -1.972 -12.590 1.00 70.62 89 LYS A O 1
ATOM 728 N N . ARG A 1 90 ? 15.232 -3.933 -13.179 1.00 66.56 90 ARG A N 1
ATOM 729 C CA . ARG A 1 90 ? 13.906 -3.372 -13.513 1.00 66.56 90 ARG A CA 1
ATOM 730 C C . ARG A 1 90 ? 13.251 -2.695 -12.305 1.00 66.56 90 ARG A C 1
ATOM 732 O O . ARG A 1 90 ? 12.846 -1.543 -12.413 1.00 66.56 90 ARG A O 1
ATOM 739 N N . GLU A 1 91 ? 13.248 -3.336 -11.139 1.00 62.84 91 GLU A N 1
ATOM 740 C CA . GLU A 1 91 ? 12.730 -2.765 -9.882 1.00 62.84 91 GLU A CA 1
ATOM 741 C C . GLU A 1 91 ? 13.492 -1.494 -9.439 1.00 62.84 91 GLU A C 1
ATOM 743 O O . GLU A 1 91 ? 12.887 -0.513 -8.991 1.00 62.84 91 GLU A O 1
ATOM 748 N N . GLN A 1 92 ? 14.816 -1.458 -9.634 1.00 58.59 92 GLN A N 1
ATOM 749 C CA . GLN A 1 92 ? 15.670 -0.290 -9.369 1.00 58.59 92 GLN A CA 1
ATOM 750 C C . GLN A 1 92 ? 15.471 0.847 -10.384 1.00 58.59 92 GLN A C 1
ATOM 752 O O . GLN A 1 92 ? 15.513 2.031 -10.036 1.00 58.59 92 GLN A O 1
ATOM 757 N N . THR A 1 93 ? 15.200 0.510 -11.644 1.00 52.66 93 THR A N 1
ATOM 758 C CA . THR A 1 93 ? 14.906 1.493 -12.696 1.00 52.66 93 THR A CA 1
ATOM 759 C C . THR A 1 93 ? 13.527 2.115 -12.462 1.00 52.66 93 THR A C 1
ATOM 761 O O . THR A 1 93 ? 13.382 3.331 -12.563 1.00 52.66 93 THR A O 1
ATOM 764 N N . LEU A 1 94 ? 12.547 1.330 -11.998 1.00 45.91 94 LEU A N 1
ATOM 765 C CA . LEU A 1 94 ? 11.238 1.822 -11.548 1.00 45.91 94 LEU A CA 1
ATO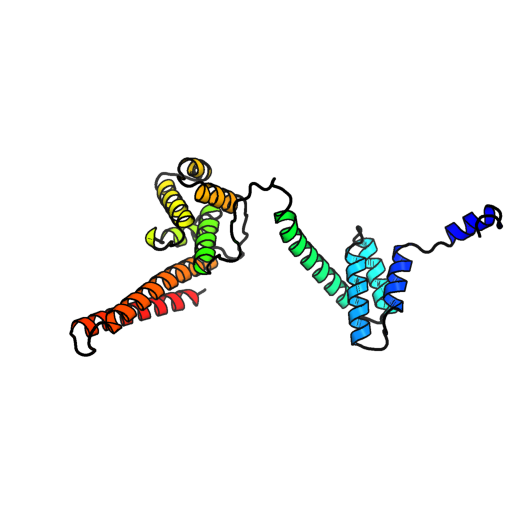M 766 C C . LEU A 1 94 ? 11.352 2.759 -10.333 1.00 45.91 94 LEU A C 1
ATOM 768 O O . LEU A 1 94 ? 10.590 3.715 -10.208 1.00 45.91 94 LEU A O 1
ATOM 772 N N . THR A 1 95 ? 12.336 2.553 -9.453 1.00 44.44 95 THR A N 1
ATOM 773 C CA . THR A 1 95 ? 12.610 3.458 -8.321 1.00 44.44 95 THR A CA 1
ATOM 774 C C . THR A 1 95 ? 13.455 4.684 -8.686 1.00 44.44 95 THR A C 1
ATOM 776 O O . THR A 1 95 ? 13.348 5.706 -8.005 1.00 44.44 95 THR A O 1
ATOM 779 N N . THR A 1 96 ? 14.229 4.636 -9.775 1.00 42.88 96 THR A N 1
ATOM 780 C CA . THR A 1 96 ? 15.108 5.735 -10.221 1.00 42.88 96 THR A CA 1
ATOM 781 C C . THR A 1 96 ? 14.447 6.648 -11.262 1.00 42.88 96 THR A C 1
ATOM 783 O O . THR A 1 96 ? 14.606 7.866 -11.183 1.00 42.88 96 THR A O 1
ATOM 786 N N . ILE A 1 97 ? 13.614 6.115 -12.166 1.00 42.75 97 ILE A N 1
ATOM 787 C CA . ILE A 1 97 ? 12.783 6.915 -13.090 1.00 42.75 97 ILE A CA 1
ATOM 788 C C . ILE A 1 97 ? 11.764 7.765 -12.306 1.00 42.75 97 ILE A C 1
ATOM 790 O O . ILE A 1 97 ? 11.507 8.909 -12.674 1.00 42.75 97 ILE A O 1
ATOM 794 N N . ARG A 1 98 ? 11.318 7.299 -11.126 1.00 41.44 98 ARG A N 1
ATOM 795 C CA . ARG A 1 98 ? 10.548 8.085 -10.135 1.00 41.44 98 ARG A CA 1
ATOM 796 C C . ARG A 1 98 ? 11.207 9.410 -9.703 1.00 41.44 98 ARG A C 1
ATOM 798 O O . ARG A 1 98 ? 10.544 10.202 -9.039 1.00 41.44 98 ARG A O 1
ATOM 805 N N . ARG A 1 99 ? 12.493 9.651 -9.997 1.00 40.91 99 ARG A N 1
ATOM 806 C CA . ARG A 1 99 ? 13.236 10.845 -9.548 1.00 40.91 99 ARG A CA 1
ATOM 807 C C . ARG A 1 99 ? 13.620 11.843 -10.646 1.00 40.91 99 ARG A C 1
ATOM 809 O O . ARG A 1 99 ? 14.115 12.903 -10.279 1.00 40.91 99 ARG A O 1
ATOM 816 N N . LYS A 1 100 ? 13.431 11.563 -11.943 1.00 38.16 100 LYS A N 1
ATOM 817 C CA . LYS A 1 100 ? 14.008 12.420 -13.006 1.00 38.16 100 LYS A CA 1
ATOM 818 C C . LYS A 1 100 ? 13.037 13.132 -13.956 1.00 38.16 100 LYS A C 1
ATOM 820 O O . LYS A 1 100 ? 13.517 13.945 -14.736 1.00 38.16 100 LYS A O 1
ATOM 825 N N . THR A 1 101 ? 11.720 12.940 -13.865 1.00 37.81 101 THR A N 1
ATOM 826 C CA . THR A 1 101 ? 10.785 13.521 -14.862 1.00 37.81 101 THR A CA 1
ATOM 827 C C . THR A 1 101 ? 9.923 14.685 -14.361 1.00 37.81 101 THR A C 1
ATOM 829 O O . THR A 1 101 ? 8.928 15.012 -14.990 1.00 37.81 101 THR A O 1
ATOM 832 N N . TYR A 1 102 ? 10.296 15.365 -13.272 1.00 32.50 102 TYR A N 1
ATOM 833 C CA . TYR A 1 102 ? 9.665 16.643 -12.913 1.00 32.50 102 TYR A CA 1
ATOM 834 C C . TYR A 1 102 ? 10.707 17.635 -12.390 1.00 32.50 102 TYR A C 1
ATOM 836 O O . TYR A 1 102 ? 11.523 17.251 -11.544 1.00 32.50 102 TYR A O 1
ATOM 844 N N . PRO A 1 103 ? 10.700 18.904 -12.848 1.00 36.38 103 PRO A N 1
ATOM 845 C CA . PRO A 1 103 ? 11.469 19.945 -12.193 1.00 36.38 103 PRO A CA 1
ATOM 846 C C . PRO A 1 103 ? 10.968 20.051 -10.752 1.00 36.38 103 PRO A C 1
ATOM 848 O O . PRO A 1 103 ? 9.769 20.093 -10.473 1.00 36.38 103 PRO A O 1
ATOM 851 N N . LYS A 1 104 ? 11.924 19.987 -9.834 1.00 39.19 104 LYS A N 1
ATOM 852 C CA . LYS A 1 104 ? 11.737 19.899 -8.393 1.00 39.19 104 LYS A CA 1
ATOM 853 C C . LYS A 1 104 ? 11.148 21.219 -7.880 1.00 39.19 104 LYS A C 1
ATOM 855 O O . LYS A 1 104 ? 11.878 22.085 -7.420 1.00 39.19 104 LYS A O 1
ATOM 860 N N . ALA A 1 105 ? 9.829 21.378 -7.960 1.00 38.22 105 ALA A N 1
ATOM 861 C CA . ALA A 1 105 ? 9.123 22.233 -7.019 1.00 38.22 105 ALA A CA 1
ATOM 862 C C . ALA A 1 105 ? 9.179 21.498 -5.676 1.00 38.22 105 ALA A C 1
ATOM 864 O O . ALA A 1 105 ? 8.519 20.474 -5.486 1.00 38.22 105 ALA A O 1
ATOM 865 N N . GLU A 1 106 ? 10.073 21.953 -4.805 1.00 37.50 106 GLU A N 1
ATOM 866 C CA . GLU A 1 106 ? 10.256 21.432 -3.459 1.00 37.50 106 GLU A CA 1
ATOM 867 C C . GLU A 1 106 ? 8.933 21.499 -2.705 1.00 37.50 106 GLU A C 1
ATOM 869 O O . GLU A 1 106 ? 8.443 22.554 -2.316 1.00 37.50 106 GLU A O 1
ATOM 874 N N . VAL A 1 107 ? 8.321 20.335 -2.545 1.00 38.94 107 VAL A N 1
ATOM 875 C CA . VAL A 1 107 ? 7.240 20.119 -1.600 1.00 38.94 107 VAL A CA 1
ATOM 876 C C . VAL A 1 107 ? 7.625 18.840 -0.895 1.00 38.94 107 VAL A C 1
ATOM 878 O O . VAL A 1 107 ? 7.594 17.756 -1.483 1.00 38.94 107 VAL A O 1
ATOM 881 N N . GLU A 1 108 ? 8.083 18.991 0.339 1.00 36.84 108 GLU A N 1
ATOM 882 C CA . GLU A 1 108 ? 8.444 17.902 1.232 1.00 36.84 108 GLU A CA 1
ATOM 883 C C . GLU A 1 108 ? 7.221 17.011 1.486 1.00 36.84 108 GLU A C 1
ATOM 885 O O . GLU A 1 108 ? 6.468 17.184 2.438 1.00 36.84 108 GLU A O 1
ATOM 890 N N . PHE A 1 109 ? 7.005 16.016 0.629 1.00 43.53 109 PHE A N 1
ATOM 891 C CA . PHE A 1 109 ? 6.355 14.791 1.068 1.00 43.53 109 PHE A CA 1
ATOM 892 C C . PHE A 1 109 ? 7.436 13.944 1.721 1.00 43.53 109 PHE A C 1
ATOM 894 O O . PHE A 1 109 ? 8.169 13.207 1.055 1.00 43.53 109 PHE A O 1
ATOM 901 N N . ASP A 1 110 ? 7.556 14.110 3.033 1.00 42.22 110 ASP A N 1
ATOM 902 C CA . ASP A 1 110 ? 8.481 13.375 3.877 1.00 42.22 110 ASP A CA 1
ATOM 903 C C . ASP A 1 110 ? 8.071 11.889 3.886 1.00 42.22 110 ASP A C 1
ATOM 905 O O . ASP A 1 110 ? 7.286 11.422 4.713 1.00 42.22 110 ASP A O 1
ATOM 909 N N . LYS A 1 111 ? 8.561 11.122 2.899 1.00 49.09 111 LYS A N 1
ATOM 910 C CA . LYS A 1 111 ? 8.300 9.674 2.747 1.00 49.09 111 LYS A CA 1
ATOM 911 C C . LYS A 1 111 ? 8.724 8.866 3.981 1.00 49.09 111 LYS A C 1
ATOM 913 O O . LYS A 1 111 ? 8.379 7.694 4.077 1.00 49.09 111 LYS A O 1
ATOM 918 N N . THR A 1 112 ? 9.454 9.483 4.909 1.00 46.94 112 THR A N 1
ATOM 919 C CA . THR A 1 112 ? 9.907 8.895 6.171 1.00 46.94 112 THR A CA 1
ATOM 920 C C . THR A 1 112 ? 8.834 8.889 7.275 1.00 46.94 112 THR A C 1
ATOM 922 O O . THR A 1 112 ? 9.056 8.273 8.313 1.00 46.94 112 THR A O 1
ATOM 925 N N . LYS A 1 113 ? 7.652 9.498 7.056 1.00 53.44 113 LYS A N 1
ATOM 926 C CA . LYS A 1 113 ? 6.571 9.628 8.061 1.00 53.44 113 LYS A CA 1
ATOM 927 C C . LYS A 1 113 ? 5.183 9.169 7.592 1.00 53.44 113 LYS A C 1
ATOM 929 O O . LYS A 1 113 ? 4.169 9.638 8.104 1.00 53.44 113 LYS A O 1
ATOM 934 N N . ILE A 1 114 ? 5.088 8.270 6.614 1.00 62.59 114 ILE A N 1
ATOM 93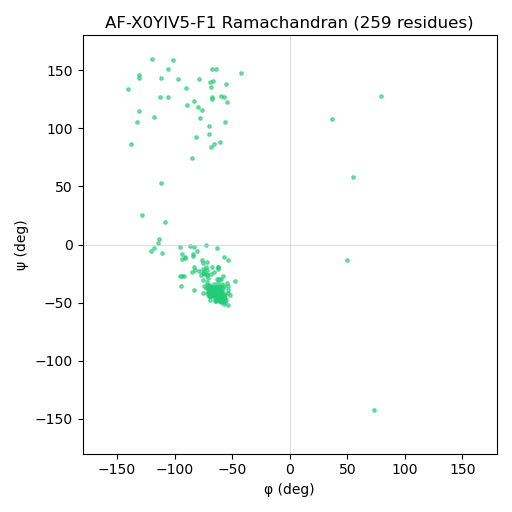5 C CA . ILE A 1 114 ? 3.777 7.717 6.235 1.00 62.59 114 ILE A CA 1
ATOM 936 C C . ILE A 1 114 ? 3.405 6.657 7.273 1.00 62.59 114 ILE A C 1
ATOM 938 O O . ILE A 1 114 ? 4.026 5.598 7.334 1.00 62.59 114 ILE A O 1
ATOM 942 N N . SER A 1 115 ? 2.413 6.954 8.115 1.00 76.50 115 SER A N 1
ATOM 943 C CA . SER A 1 115 ? 1.926 5.985 9.098 1.00 76.50 115 SER A CA 1
ATOM 944 C C . SER A 1 115 ? 1.309 4.766 8.386 1.00 76.50 115 SER A C 1
ATOM 946 O O . SER A 1 115 ? 0.765 4.919 7.285 1.00 76.50 115 SER A O 1
ATOM 948 N N . PRO A 1 116 ? 1.339 3.559 8.984 1.00 78.75 116 PRO A N 1
ATOM 949 C CA . PRO A 1 116 ? 0.694 2.381 8.399 1.00 78.75 116 PRO A CA 1
ATOM 950 C C . PRO A 1 116 ? -0.784 2.611 8.059 1.00 78.75 116 PRO A C 1
ATOM 952 O O . PRO A 1 116 ? -1.256 2.149 7.023 1.00 78.75 116 PRO A O 1
ATOM 955 N N . GLN A 1 117 ? -1.489 3.386 8.888 1.00 82.94 117 GLN A N 1
ATOM 956 C CA . GLN A 1 117 ? -2.875 3.776 8.649 1.00 82.94 117 GLN A CA 1
ATOM 957 C C . GLN A 1 117 ? -3.005 4.651 7.397 1.00 82.94 117 GLN A C 1
ATOM 959 O O . GLN A 1 117 ? -3.819 4.358 6.528 1.00 82.94 117 GLN A O 1
ATOM 964 N N . THR A 1 118 ? -2.146 5.665 7.248 1.00 84.88 118 THR A N 1
ATOM 965 C CA . THR A 1 118 ? -2.139 6.525 6.057 1.00 84.88 118 THR A CA 1
ATOM 966 C C . THR A 1 118 ? -1.881 5.711 4.791 1.00 84.88 118 THR A C 1
ATOM 968 O O . THR A 1 118 ? -2.525 5.943 3.778 1.00 84.88 118 THR A O 1
ATOM 971 N N . SER A 1 119 ? -0.980 4.725 4.833 1.00 84.06 119 SER A N 1
ATOM 972 C CA . SER A 1 119 ? -0.718 3.862 3.673 1.00 84.06 119 SER A CA 1
ATOM 973 C C . SER A 1 119 ? -1.965 3.100 3.219 1.00 84.06 119 SER A C 1
ATOM 975 O O . SER A 1 119 ? -2.223 3.023 2.021 1.00 84.06 119 SER A O 1
ATOM 977 N N . ILE A 1 120 ? -2.732 2.558 4.165 1.00 85.12 120 ILE A N 1
ATOM 978 C CA . ILE A 1 120 ? -3.936 1.76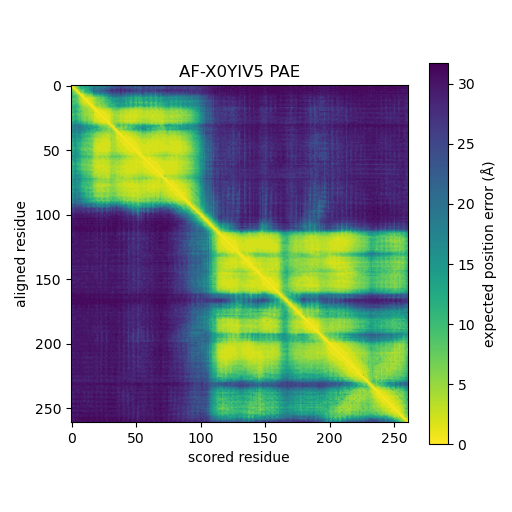6 3.882 1.00 85.12 120 ILE A CA 1
ATOM 979 C C . ILE A 1 120 ? -5.080 2.666 3.396 1.00 85.12 120 ILE A C 1
ATOM 981 O O . ILE A 1 120 ? -5.794 2.305 2.467 1.00 85.12 120 ILE A O 1
ATOM 985 N N . GLU A 1 121 ? -5.214 3.871 3.956 1.00 88.06 121 GLU A N 1
ATOM 986 C CA . GLU A 1 121 ? -6.176 4.877 3.485 1.00 88.06 121 GLU A CA 1
ATOM 987 C C . GLU A 1 121 ? -5.901 5.301 2.030 1.00 88.06 121 GLU A C 1
ATOM 989 O O . GLU A 1 121 ? -6.826 5.432 1.228 1.00 88.06 121 GLU A O 1
ATOM 994 N N . LEU A 1 122 ? -4.628 5.470 1.655 1.00 87.38 122 LEU A N 1
ATOM 995 C CA . LEU A 1 122 ? -4.244 5.773 0.271 1.00 87.38 122 LEU A CA 1
ATOM 996 C C . LEU A 1 122 ? -4.511 4.604 -0.681 1.00 87.38 122 LEU A C 1
ATOM 998 O O . LEU A 1 122 ? -4.894 4.821 -1.829 1.00 87.38 122 LEU A O 1
ATOM 1002 N N . GLU A 1 123 ? -4.310 3.376 -0.208 1.00 84.19 123 GLU A N 1
ATOM 1003 C CA . GLU A 1 123 ? -4.605 2.161 -0.966 1.00 84.19 123 GLU A CA 1
ATOM 1004 C C . GLU A 1 123 ? -6.108 2.026 -1.234 1.00 84.19 123 GLU A C 1
ATOM 1006 O O . GLU A 1 123 ? -6.501 1.755 -2.368 1.00 84.19 123 GLU A O 1
ATOM 1011 N N . ALA A 1 124 ? -6.946 2.334 -0.237 1.00 87.88 124 ALA A N 1
ATOM 1012 C CA . ALA A 1 124 ? -8.396 2.393 -0.397 1.00 87.88 124 ALA A CA 1
ATOM 1013 C C . ALA A 1 124 ? -8.798 3.371 -1.508 1.00 87.88 124 ALA A C 1
ATOM 1015 O O . ALA A 1 124 ? -9.549 3.014 -2.410 1.00 87.88 124 ALA A O 1
ATOM 1016 N N . ILE A 1 125 ? -8.259 4.594 -1.488 1.00 87.88 125 ILE A N 1
ATOM 1017 C CA . ILE A 1 125 ? -8.576 5.613 -2.500 1.00 87.88 125 ILE A CA 1
ATOM 1018 C C . ILE A 1 125 ? -8.079 5.201 -3.882 1.00 87.88 125 ILE A C 1
ATOM 1020 O O . ILE A 1 125 ? -8.789 5.400 -4.861 1.00 87.88 125 ILE A O 1
ATOM 1024 N N . SER A 1 126 ? -6.889 4.608 -3.974 1.00 86.56 126 SER A N 1
ATOM 1025 C CA . SER A 1 126 ? -6.355 4.097 -5.239 1.00 86.56 126 SER A CA 1
ATOM 1026 C C . SER A 1 126 ? -7.292 3.059 -5.857 1.00 86.56 126 SER A C 1
ATOM 1028 O O . SER A 1 126 ? -7.658 3.198 -7.021 1.00 86.56 126 SER A O 1
ATOM 1030 N N . ILE A 1 127 ? -7.757 2.083 -5.071 1.00 83.75 127 ILE A N 1
ATOM 1031 C CA . ILE A 1 127 ? -8.716 1.076 -5.542 1.00 83.75 127 ILE A CA 1
ATOM 1032 C C . ILE A 1 127 ? -10.044 1.726 -5.909 1.00 83.75 127 ILE A C 1
ATOM 1034 O O . ILE A 1 127 ? -10.608 1.398 -6.951 1.00 83.75 127 ILE A O 1
ATOM 1038 N N . ILE A 1 128 ? -10.536 2.671 -5.104 1.00 85.62 128 ILE A N 1
ATOM 1039 C CA . ILE A 1 128 ? -11.757 3.400 -5.440 1.00 85.62 128 ILE A CA 1
ATOM 1040 C C . ILE A 1 128 ? -11.579 4.129 -6.765 1.00 85.62 128 ILE A C 1
ATOM 1042 O O . ILE A 1 128 ? -12.495 4.086 -7.558 1.00 85.62 128 ILE A O 1
ATOM 1046 N N . ILE A 1 129 ? -10.454 4.771 -7.063 1.00 81.75 129 ILE A N 1
ATOM 1047 C CA . ILE A 1 129 ? -10.278 5.491 -8.334 1.00 81.75 129 ILE A CA 1
ATOM 1048 C C . ILE A 1 129 ? -10.177 4.515 -9.516 1.00 81.75 129 ILE A C 1
ATOM 1050 O O . ILE A 1 129 ? -10.820 4.744 -10.537 1.00 81.75 129 ILE A O 1
ATOM 1054 N N . GLN A 1 130 ? -9.411 3.434 -9.365 1.00 78.56 130 GLN A N 1
ATOM 1055 C CA . GLN A 1 130 ? -8.977 2.577 -10.476 1.00 78.56 130 GLN A CA 1
ATOM 1056 C C . GLN A 1 130 ? -9.906 1.395 -10.765 1.00 78.56 130 GLN A C 1
ATOM 1058 O O . GLN A 1 130 ? -9.930 0.899 -11.887 1.00 78.56 130 GLN A O 1
ATOM 1063 N N . SER A 1 131 ? -10.644 0.913 -9.765 1.00 74.19 131 SER A N 1
ATOM 1064 C CA . SER A 1 131 ? -11.506 -0.261 -9.905 1.00 74.19 131 SER A CA 1
ATOM 1065 C C . SER A 1 131 ? -12.984 0.110 -9.962 1.00 74.19 131 SER A C 1
ATOM 1067 O O . SER A 1 131 ? -13.434 1.100 -9.379 1.00 74.19 131 SER A O 1
ATOM 1069 N N . GLU A 1 132 ? -13.754 -0.726 -10.653 1.00 74.69 132 GLU A N 1
ATOM 1070 C CA . GLU A 1 132 ? -15.202 -0.603 -10.782 1.00 74.69 132 GLU A CA 1
ATOM 1071 C C . GLU A 1 132 ? -15.918 -1.843 -10.228 1.00 74.69 132 GLU A C 1
ATOM 1073 O O . GLU A 1 132 ? -15.335 -2.922 -10.092 1.00 74.69 132 GLU A O 1
ATOM 1078 N N . GLY A 1 133 ? -17.202 -1.688 -9.898 1.00 80.44 133 GLY A N 1
ATOM 1079 C CA . GLY A 1 133 ? -18.038 -2.759 -9.355 1.00 80.44 133 GLY A CA 1
ATOM 1080 C C . GLY A 1 133 ? -17.708 -3.116 -7.903 1.00 80.44 133 GLY A C 1
ATOM 1081 O O . GLY A 1 133 ? -17.388 -2.250 -7.087 1.00 80.44 133 GLY A O 1
ATOM 1082 N N . LYS A 1 134 ? -17.776 -4.413 -7.577 1.00 80.12 134 LYS A N 1
ATOM 1083 C CA . LYS A 1 134 ? -17.721 -4.931 -6.195 1.00 80.12 134 LYS A CA 1
ATOM 1084 C C . LYS A 1 134 ? -16.530 -4.449 -5.342 1.00 80.12 134 LYS A C 1
ATOM 1086 O O . LYS A 1 134 ? -16.764 -4.134 -4.179 1.00 80.12 134 LYS A O 1
ATOM 1091 N N . PRO A 1 135 ? -15.275 -4.389 -5.838 1.00 80.75 135 PRO A N 1
ATOM 1092 C CA . PRO A 1 135 ? -14.141 -3.888 -5.049 1.00 80.75 135 PRO A CA 1
ATOM 1093 C C . PRO A 1 135 ? -14.369 -2.458 -4.533 1.00 80.75 135 PRO A C 1
ATOM 1095 O O . PRO A 1 135 ? -14.178 -2.170 -3.352 1.00 80.75 135 PRO A O 1
ATOM 1098 N N . ARG A 1 136 ? -14.868 -1.582 -5.412 1.00 84.00 136 ARG A N 1
ATOM 1099 C CA . ARG A 1 136 ? -15.198 -0.189 -5.101 1.00 84.00 136 ARG A CA 1
ATOM 1100 C C . ARG A 1 136 ? -16.409 -0.086 -4.166 1.00 84.00 136 ARG A C 1
ATOM 1102 O O . ARG A 1 136 ? -16.364 0.691 -3.219 1.00 84.00 136 ARG A O 1
ATOM 1109 N N . GLU A 1 137 ? -17.458 -0.880 -4.392 1.00 83.50 137 GLU A N 1
ATOM 1110 C CA . GLU A 1 137 ? -18.668 -0.906 -3.546 1.00 83.50 137 GLU A CA 1
ATOM 1111 C C . GLU A 1 137 ? -18.347 -1.223 -2.079 1.00 83.50 137 GLU A C 1
ATOM 1113 O O . GLU A 1 137 ? -18.808 -0.516 -1.187 1.00 83.50 137 GLU A O 1
ATOM 1118 N N . ILE A 1 138 ? -17.490 -2.222 -1.836 1.00 84.62 138 ILE A N 1
ATOM 1119 C CA . ILE A 1 138 ? -17.053 -2.612 -0.484 1.00 84.62 138 ILE A CA 1
ATOM 1120 C C . ILE A 1 138 ? -16.385 -1.436 0.235 1.00 84.62 138 ILE A C 1
ATOM 1122 O O . ILE A 1 138 ? -16.627 -1.198 1.415 1.00 84.62 138 ILE A O 1
ATOM 1126 N N . LEU A 1 139 ? -15.544 -0.676 -0.467 1.00 86.12 139 LEU A N 1
ATOM 1127 C CA . LEU A 1 139 ? -14.846 0.463 0.127 1.00 86.12 139 LEU A CA 1
ATOM 1128 C C . LEU A 1 139 ? -15.761 1.679 0.332 1.00 86.12 139 LEU A C 1
ATOM 1130 O O . LEU A 1 139 ? -15.471 2.507 1.193 1.00 86.12 139 LEU A O 1
ATOM 1134 N N . PHE A 1 140 ? -16.883 1.785 -0.384 1.00 86.69 140 PHE A N 1
ATOM 1135 C CA . PHE A 1 140 ? -17.885 2.825 -0.123 1.00 86.69 140 PHE A CA 1
ATOM 1136 C C . PHE A 1 140 ? -18.760 2.570 1.103 1.00 86.69 140 PHE A C 1
ATOM 1138 O O . PHE A 1 140 ? -19.387 3.519 1.589 1.00 86.69 140 PHE A O 1
ATOM 1145 N N . GLU A 1 141 ? -18.750 1.355 1.657 1.00 86.69 141 GLU A N 1
ATOM 1146 C CA . GLU A 1 141 ? -19.321 1.085 2.982 1.00 86.69 141 GLU A CA 1
ATOM 1147 C C . GLU A 1 141 ? -18.597 1.872 4.091 1.00 86.69 141 GLU A C 1
ATOM 1149 O O . GLU A 1 141 ? -19.178 2.110 5.147 1.00 86.69 141 GLU A O 1
ATOM 1154 N N . LEU A 1 142 ? -17.359 2.328 3.852 1.00 87.06 142 LEU A N 1
ATOM 1155 C CA . LEU A 1 142 ? -16.624 3.188 4.782 1.00 87.06 142 LEU A CA 1
ATOM 1156 C C . LEU A 1 142 ? -17.266 4.576 4.910 1.00 87.06 142 LEU A C 1
ATOM 1158 O O . LEU A 1 142 ? -17.873 5.121 3.979 1.00 87.06 142 LEU A O 1
ATOM 1162 N N . GLU A 1 143 ? -17.087 5.186 6.074 1.00 86.88 143 GLU A N 1
ATOM 1163 C CA . GLU A 1 143 ? -17.526 6.543 6.370 1.00 86.88 143 GLU A CA 1
ATOM 1164 C C . GLU A 1 143 ? -16.366 7.536 6.298 1.00 86.88 143 GLU A C 1
ATOM 1166 O O . GLU A 1 143 ? -15.195 7.194 6.436 1.00 86.88 143 GLU A O 1
ATOM 1171 N N . LYS A 1 144 ? -16.686 8.820 6.114 1.00 84.75 144 LYS A N 1
ATOM 1172 C CA . LYS A 1 144 ? -15.674 9.888 6.076 1.00 84.75 144 LYS A CA 1
ATOM 1173 C C . LYS A 1 144 ? -14.829 9.956 7.354 1.00 84.75 144 LYS A C 1
ATOM 1175 O O . LYS A 1 144 ? -13.706 10.449 7.318 1.00 84.75 144 LYS A O 1
ATOM 1180 N N . ASP A 1 145 ? -15.377 9.521 8.487 1.00 84.50 145 ASP A N 1
ATOM 1181 C CA . ASP A 1 145 ? -14.722 9.599 9.794 1.00 84.50 145 ASP A CA 1
ATOM 1182 C C . ASP A 1 145 ? -13.759 8.430 10.060 1.00 84.50 145 ASP A C 1
ATOM 1184 O O . ASP A 1 145 ? -12.921 8.520 10.968 1.00 84.50 145 ASP A O 1
ATOM 1188 N N . ASP A 1 146 ? -13.792 7.416 9.186 1.00 85.19 146 ASP A N 1
ATOM 1189 C CA . ASP A 1 146 ? -12.837 6.306 9.154 1.00 85.19 146 ASP A CA 1
ATOM 1190 C C . ASP A 1 146 ? -11.455 6.750 8.650 1.00 85.19 146 ASP A C 1
ATOM 1192 O O . ASP A 1 146 ? -10.435 6.170 9.022 1.00 85.19 146 ASP A O 1
ATOM 1196 N N . PHE A 1 147 ? -11.407 7.813 7.841 1.00 85.94 147 PHE A N 1
ATOM 1197 C CA . PHE A 1 147 ? -10.173 8.378 7.299 1.00 85.94 147 PHE A CA 1
ATOM 1198 C C . PHE A 1 147 ? -9.599 9.434 8.247 1.00 85.94 147 PHE A C 1
ATOM 1200 O O . PHE A 1 147 ? -10.234 10.458 8.526 1.00 85.94 147 PHE A O 1
ATOM 1207 N N . LYS A 1 148 ? -8.371 9.218 8.730 1.00 85.81 148 LYS A N 1
ATOM 1208 C CA . LYS A 1 148 ? -7.655 10.175 9.590 1.00 85.81 148 LYS A CA 1
ATOM 1209 C C . LYS A 1 148 ? -6.751 11.105 8.801 1.00 85.81 148 LYS A C 1
ATOM 1211 O O . LYS A 1 148 ? -6.510 12.222 9.254 1.00 85.81 148 LYS A O 1
ATOM 1216 N N . TYR A 1 149 ? -6.257 10.686 7.636 1.00 86.56 149 TYR A N 1
ATOM 1217 C CA . TYR A 1 149 ? -5.432 11.545 6.802 1.00 86.56 149 TYR A CA 1
ATOM 1218 C C . TYR A 1 149 ? -6.307 12.584 6.076 1.00 86.56 149 TYR A C 1
ATOM 1220 O O . TYR A 1 149 ? -7.127 12.203 5.236 1.00 86.56 149 TYR A O 1
ATOM 1228 N N . PRO A 1 150 ? -6.151 13.897 6.350 1.00 85.44 150 PRO A N 1
ATOM 1229 C CA . PRO A 1 150 ? -7.093 14.904 5.854 1.00 85.44 150 PRO A CA 1
ATOM 1230 C C . PRO A 1 150 ? -7.242 14.939 4.322 1.00 85.44 150 PRO A C 1
ATOM 1232 O O . PRO A 1 150 ? -8.380 14.977 3.856 1.00 85.44 150 PRO A O 1
ATOM 1235 N N . PRO A 1 151 ? -6.159 14.834 3.520 1.00 85.75 151 PRO A N 1
ATOM 1236 C CA . PRO A 1 151 ? -6.288 14.774 2.065 1.00 85.75 151 PRO A CA 1
ATOM 1237 C C . PRO A 1 151 ? -7.031 13.533 1.565 1.00 85.75 151 PRO A C 1
ATOM 1239 O O . PRO A 1 151 ? -7.797 13.615 0.611 1.00 85.75 151 PRO A O 1
ATOM 1242 N N . ALA A 1 152 ? -6.831 12.383 2.217 1.00 85.06 152 ALA A N 1
ATOM 1243 C CA . ALA A 1 152 ? -7.552 11.161 1.878 1.00 85.06 152 ALA A CA 1
ATOM 1244 C C . ALA A 1 152 ? -9.047 11.288 2.198 1.00 85.06 152 ALA A C 1
ATOM 1246 O O . ALA A 1 152 ? -9.888 10.944 1.371 1.00 85.06 152 ALA A O 1
ATOM 1247 N N . LYS A 1 153 ? -9.374 11.849 3.366 1.00 88.06 153 LYS A N 1
ATOM 1248 C CA . LYS A 1 153 ? -10.754 12.107 3.784 1.00 88.06 153 LYS A CA 1
ATOM 1249 C C . LYS A 1 153 ? -11.495 12.998 2.788 1.00 88.06 153 LYS A C 1
ATOM 1251 O O . LYS A 1 153 ? -12.600 12.655 2.384 1.00 88.06 153 LYS A O 1
ATOM 1256 N N . GLU A 1 154 ? -10.879 14.104 2.375 1.00 84.00 154 GLU A N 1
ATOM 1257 C CA . GLU A 1 154 ? -11.458 15.039 1.403 1.00 84.00 154 GLU A CA 1
ATOM 1258 C C . GLU A 1 154 ? -11.743 14.352 0.057 1.00 84.00 154 GLU A C 1
ATOM 1260 O O . GLU A 1 154 ? -12.867 14.400 -0.450 1.00 84.00 154 GLU A O 1
ATOM 1265 N N . ILE A 1 155 ? -10.757 13.625 -0.478 1.00 84.12 155 ILE A N 1
ATOM 1266 C CA . ILE A 1 155 ? -10.907 12.874 -1.729 1.00 84.12 155 ILE A CA 1
ATOM 1267 C C . ILE A 1 155 ? -12.018 11.825 -1.609 1.00 84.12 155 ILE A C 1
ATOM 1269 O O . ILE A 1 155 ? -12.869 11.732 -2.491 1.00 84.12 155 ILE A O 1
ATOM 1273 N N . PHE A 1 156 ? -12.053 11.059 -0.515 1.00 87.12 156 PHE A N 1
ATOM 1274 C CA . PHE A 1 156 ? -13.086 10.049 -0.292 1.00 87.12 156 PHE A CA 1
ATOM 1275 C C . PHE A 1 156 ? -14.485 10.668 -0.218 1.00 87.12 156 PHE A C 1
ATOM 1277 O O . PHE A 1 156 ? -15.417 10.137 -0.820 1.00 87.12 156 PHE A O 1
ATOM 1284 N N . THR A 1 157 ? -14.647 11.806 0.467 1.00 84.94 157 THR A N 1
ATOM 1285 C CA . THR A 1 157 ? -15.948 12.486 0.551 1.00 84.94 157 THR A CA 1
ATOM 1286 C C . THR A 1 157 ? -16.466 12.933 -0.809 1.00 84.94 157 THR A C 1
ATOM 1288 O O . THR A 1 157 ? -17.647 12.739 -1.094 1.00 84.94 157 THR A O 1
ATOM 1291 N N . LEU A 1 158 ? -15.591 13.463 -1.666 1.00 82.19 158 LEU A N 1
ATOM 1292 C CA . LEU A 1 158 ? -15.967 13.884 -3.015 1.00 82.19 158 LEU A CA 1
ATOM 1293 C C . LEU A 1 158 ? -16.247 12.689 -3.927 1.00 82.19 158 LEU A C 1
ATOM 1295 O O . LEU A 1 158 ? -17.237 12.700 -4.651 1.00 82.19 158 LEU A O 1
ATOM 1299 N N . LEU A 1 159 ? -15.437 11.628 -3.851 1.00 80.88 159 LEU A N 1
ATOM 1300 C CA . LEU A 1 159 ? -15.677 10.393 -4.603 1.00 80.88 159 LEU A CA 1
ATOM 1301 C C . LEU A 1 159 ? -17.019 9.764 -4.222 1.00 80.88 159 LEU A C 1
ATOM 1303 O O . LEU A 1 159 ? -17.788 9.377 -5.099 1.00 80.88 159 LEU A O 1
ATOM 1307 N N . LYS A 1 160 ? -17.328 9.703 -2.923 1.00 79.88 160 LYS A N 1
ATOM 1308 C CA . LYS A 1 160 ? -18.594 9.158 -2.427 1.00 79.88 160 LYS A CA 1
ATOM 1309 C C . LYS A 1 160 ? -19.786 10.037 -2.819 1.00 79.88 160 LYS A C 1
ATOM 1311 O O . LYS A 1 160 ? -20.816 9.496 -3.195 1.00 79.88 160 LYS A O 1
ATOM 1316 N N . GLY A 1 161 ? -19.648 11.365 -2.774 1.00 68.25 161 GLY A N 1
ATOM 1317 C CA . GLY A 1 161 ? -20.702 12.307 -3.169 1.00 68.25 161 GLY A CA 1
ATOM 1318 C C . GLY A 1 161 ? -20.975 12.332 -4.678 1.00 68.25 161 GLY A C 1
ATOM 1319 O O . GLY A 1 161 ? -22.127 12.269 -5.093 1.00 68.25 161 GLY A O 1
ATOM 1320 N N . GLY A 1 162 ? -19.928 12.354 -5.506 1.00 62.47 162 GLY A N 1
ATOM 1321 C CA . GLY A 1 162 ? -20.046 12.474 -6.964 1.00 62.47 162 GLY A CA 1
ATOM 1322 C C . GLY A 1 162 ? -20.556 11.219 -7.682 1.00 62.47 162 GLY A C 1
ATOM 1323 O O . GLY A 1 162 ? -21.031 11.318 -8.811 1.00 62.47 162 GLY A O 1
ATOM 1324 N N . LEU A 1 163 ? -20.482 10.044 -7.046 1.00 53.03 163 LEU A N 1
ATOM 1325 C CA . LEU A 1 163 ? -20.945 8.768 -7.612 1.00 53.03 163 LEU A CA 1
ATOM 1326 C C . LEU A 1 163 ? -22.404 8.424 -7.279 1.00 53.03 163 LEU A C 1
ATOM 1328 O O . LEU A 1 163 ? -22.955 7.508 -7.886 1.00 53.03 163 LEU A O 1
ATOM 1332 N N . ILE A 1 164 ? -23.041 9.161 -6.364 1.00 50.84 164 ILE A N 1
ATOM 1333 C CA . ILE A 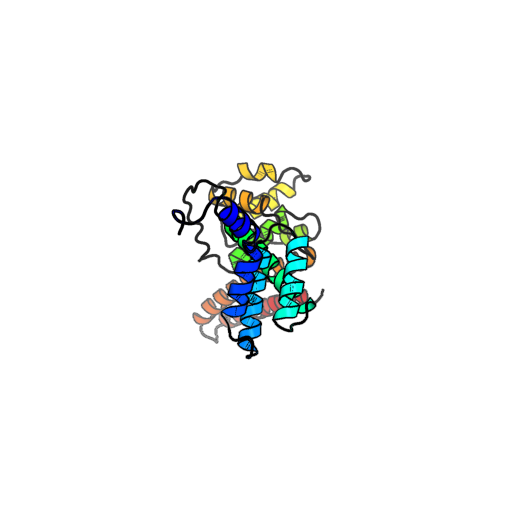1 164 ? -24.475 9.013 -6.059 1.00 50.84 164 ILE A CA 1
ATOM 1334 C C . ILE A 1 164 ? -25.341 9.627 -7.185 1.00 50.84 164 ILE A C 1
ATOM 1336 O O . ILE A 1 164 ? -26.471 9.193 -7.389 1.00 50.84 164 ILE A O 1
ATOM 1340 N N . GLU A 1 165 ? -24.796 10.558 -7.982 1.00 46.03 165 GLU A N 1
ATOM 1341 C CA . GLU A 1 165 ? -25.511 11.326 -9.023 1.00 46.03 165 GLU A CA 1
ATOM 1342 C C . GLU A 1 165 ? -25.090 10.984 -10.475 1.00 46.03 165 GLU A C 1
ATOM 1344 O O . GLU A 1 165 ? -24.781 11.861 -11.279 1.00 46.03 165 GLU A O 1
ATOM 1349 N N . GLU A 1 166 ? -25.123 9.700 -10.832 1.00 40.62 166 GLU A N 1
ATOM 1350 C CA . GLU A 1 166 ? -24.981 9.159 -12.202 1.00 40.62 166 GLU A CA 1
ATOM 1351 C C . GLU A 1 166 ? -23.568 9.038 -12.833 1.00 40.62 166 GLU A C 1
ATOM 1353 O O . GLU A 1 166 ? -22.788 9.981 -12.966 1.00 40.62 166 GLU A O 1
ATOM 1358 N N . LYS A 1 167 ? -23.329 7.800 -13.307 1.00 43.81 167 LYS A N 1
ATOM 1359 C CA . LYS A 1 167 ? -22.431 7.276 -14.359 1.00 43.81 167 LYS A CA 1
ATOM 1360 C C . LYS A 1 167 ? -21.034 7.897 -14.559 1.00 43.81 167 LYS A C 1
ATOM 1362 O O . LYS A 1 167 ? -20.877 8.917 -15.218 1.00 43.81 167 LYS A O 1
ATOM 1367 N N . TYR A 1 168 ? -20.030 7.106 -14.157 1.00 45.47 168 TYR A N 1
ATOM 1368 C CA . TYR A 1 168 ? -18.762 6.731 -14.832 1.00 45.47 168 TYR A CA 1
ATOM 1369 C C . TYR A 1 168 ? -17.815 7.786 -15.455 1.00 45.47 168 TYR A C 1
ATOM 1371 O O . TYR A 1 168 ? -16.659 7.454 -15.681 1.00 45.47 168 TYR A O 1
ATOM 1379 N N . ASN A 1 169 ? -18.199 9.052 -15.647 1.00 45.31 169 ASN A N 1
ATOM 1380 C CA . ASN A 1 169 ? -17.376 10.048 -16.355 1.00 45.31 169 ASN A CA 1
ATOM 1381 C C . ASN A 1 169 ? -16.878 11.223 -15.491 1.00 45.31 169 ASN A C 1
ATOM 1383 O O . ASN A 1 169 ? -16.194 12.104 -16.004 1.00 45.31 169 ASN A O 1
ATOM 1387 N N . LYS A 1 170 ? -17.180 11.264 -14.186 1.00 55.00 170 LYS A N 1
ATOM 1388 C CA . LYS A 1 170 ? -16.896 12.442 -13.337 1.00 55.00 170 LYS A CA 1
ATOM 1389 C C . LYS A 1 170 ? -15.585 12.400 -12.539 1.00 55.00 170 LYS A C 1
ATOM 1391 O O . LYS A 1 170 ? -15.276 13.393 -11.892 1.00 55.00 170 LYS A O 1
ATOM 1396 N N . ILE A 1 171 ? -14.780 11.330 -12.594 1.00 57.25 171 ILE A N 1
ATOM 1397 C CA . ILE A 1 171 ? -13.511 11.256 -11.827 1.00 57.25 171 ILE A CA 1
ATOM 1398 C C . ILE A 1 171 ? -12.578 12.428 -12.186 1.00 57.25 171 ILE A C 1
ATOM 1400 O O . ILE A 1 171 ? -11.931 12.991 -11.308 1.00 57.25 171 ILE A O 1
ATOM 1404 N N . TYR A 1 172 ? -12.578 12.863 -13.448 1.00 55.06 172 TYR A N 1
ATOM 1405 C CA . TYR A 1 172 ? -11.766 13.991 -13.912 1.00 55.06 172 TYR A CA 1
ATOM 1406 C C . TYR A 1 172 ? -12.260 15.367 -13.428 1.00 55.06 172 TYR A C 1
ATOM 1408 O O . TYR A 1 172 ? -11.450 16.283 -13.329 1.00 55.06 172 TYR A O 1
ATOM 1416 N N . ASN A 1 173 ? -13.537 15.509 -13.048 1.00 61.34 173 ASN A N 1
ATOM 1417 C CA . ASN A 1 173 ? -14.103 16.786 -12.585 1.00 61.34 173 ASN A CA 1
ATOM 1418 C C . ASN A 1 173 ? -13.828 17.052 -11.095 1.00 61.34 173 ASN A C 1
ATOM 1420 O O . ASN A 1 173 ? -13.859 18.194 -10.652 1.00 61.34 173 ASN A O 1
ATOM 1424 N N . ILE A 1 174 ? -13.499 16.010 -10.323 1.00 68.69 174 ILE A N 1
ATOM 1425 C CA . ILE A 1 174 ? -13.280 16.114 -8.870 1.00 68.69 174 ILE A CA 1
ATOM 1426 C C . ILE A 1 174 ? -12.046 16.971 -8.539 1.00 68.69 174 ILE A C 1
ATOM 1428 O O . ILE A 1 174 ? -11.956 17.538 -7.453 1.00 68.69 174 ILE A O 1
ATOM 1432 N N . ILE A 1 175 ? -11.089 17.106 -9.467 1.00 68.12 175 ILE A N 1
ATOM 1433 C CA . ILE A 1 175 ? -9.869 17.906 -9.258 1.00 68.12 175 ILE A CA 1
ATOM 1434 C C . ILE A 1 175 ? -10.196 19.379 -8.988 1.00 68.12 175 ILE A C 1
ATOM 1436 O O . ILE A 1 175 ? -9.499 20.030 -8.197 1.00 68.12 175 ILE A O 1
ATOM 1440 N N . ASP A 1 176 ? -11.234 19.907 -9.630 1.00 68.75 176 ASP A N 1
ATOM 1441 C CA . ASP A 1 176 ? -11.633 21.303 -9.471 1.00 68.75 176 ASP A CA 1
ATOM 1442 C C . ASP A 1 176 ? -12.326 21.534 -8.124 1.00 68.75 176 ASP A C 1
ATOM 1444 O O . ASP A 1 176 ? -12.030 22.534 -7.467 1.00 68.75 176 ASP A O 1
ATOM 1448 N N . ASP A 1 177 ? -13.096 20.549 -7.654 1.00 72.44 177 ASP A N 1
ATOM 1449 C CA . ASP A 1 177 ? -13.824 20.571 -6.377 1.00 72.44 177 ASP A CA 1
ATOM 1450 C C . ASP A 1 177 ? -12.929 20.353 -5.143 1.00 72.44 177 ASP A C 1
ATOM 1452 O O . ASP A 1 177 ? -13.324 20.648 -4.013 1.00 72.44 177 ASP A O 1
ATOM 1456 N N . LEU A 1 178 ? -11.705 19.848 -5.328 1.00 77.50 178 LEU A N 1
ATOM 1457 C CA . LEU A 1 178 ? -10.733 19.720 -4.242 1.00 77.50 178 LEU A CA 1
ATOM 1458 C C . LEU A 1 178 ? -10.286 21.111 -3.764 1.00 77.50 178 LEU A C 1
ATOM 1460 O O . LEU A 1 178 ? -9.791 21.932 -4.535 1.00 77.50 178 LEU A O 1
ATOM 1464 N N . THR A 1 179 ? -10.389 21.375 -2.466 1.00 76.25 179 THR A N 1
ATOM 1465 C CA . THR A 1 179 ? -10.018 22.669 -1.873 1.00 76.25 179 THR A CA 1
ATOM 1466 C C . THR A 1 179 ? -8.518 22.758 -1.606 1.00 76.25 179 THR A C 1
ATOM 1468 O O . THR A 1 179 ? -7.887 23.792 -1.834 1.00 76.25 179 THR A O 1
ATOM 1471 N N . SER A 1 180 ? -7.912 21.657 -1.157 1.00 79.94 180 SER A N 1
ATOM 1472 C CA . SER A 1 180 ? -6.506 21.630 -0.766 1.00 79.94 180 SER A CA 1
ATOM 1473 C C . SER A 1 180 ? -5.576 21.274 -1.924 1.00 79.94 180 SER A C 1
ATOM 1475 O O . SER A 1 180 ? -5.752 20.280 -2.634 1.00 79.94 180 SER A O 1
ATOM 1477 N N . THR A 1 181 ? -4.486 22.035 -2.053 1.00 79.62 181 THR A N 1
ATOM 1478 C CA . THR A 1 181 ? -3.410 21.750 -3.017 1.00 79.62 181 THR A CA 1
ATOM 1479 C C . THR A 1 181 ? -2.743 20.396 -2.752 1.00 79.62 181 THR A C 1
ATOM 1481 O O . THR A 1 181 ? -2.280 19.743 -3.689 1.00 79.62 181 THR A O 1
ATOM 1484 N N . ALA A 1 182 ? -2.713 19.946 -1.492 1.00 77.12 182 ALA A N 1
ATOM 1485 C CA . ALA A 1 182 ? -2.195 18.635 -1.115 1.00 77.12 182 ALA A CA 1
ATOM 1486 C C . ALA A 1 182 ? -3.110 17.509 -1.619 1.00 77.12 182 ALA A C 1
ATOM 1488 O O . ALA A 1 182 ? -2.615 16.516 -2.151 1.00 77.12 182 ALA A O 1
ATOM 1489 N N . SER A 1 183 ? -4.428 17.695 -1.524 1.00 79.62 183 SER A N 1
ATOM 1490 C CA . SER A 1 183 ? -5.427 16.736 -2.000 1.00 79.62 183 SER A CA 1
ATOM 1491 C C . SER A 1 183 ? -5.449 16.661 -3.525 1.00 79.62 183 SER A C 1
ATOM 1493 O O . SER A 1 183 ? -5.441 15.559 -4.064 1.00 79.62 183 SER A O 1
ATOM 1495 N N . LYS A 1 184 ? -5.329 17.796 -4.236 1.00 79.31 184 LYS A N 1
ATOM 1496 C CA . LYS A 1 184 ? -5.166 17.814 -5.707 1.00 79.31 184 LYS A CA 1
ATOM 1497 C C . LYS A 1 184 ? -3.937 17.030 -6.162 1.00 79.31 184 LYS A C 1
ATOM 1499 O O . LYS A 1 184 ? -4.019 16.188 -7.053 1.00 79.31 184 LYS A O 1
ATOM 1504 N N . LYS A 1 185 ? -2.786 17.274 -5.525 1.00 80.50 185 LYS A N 1
ATOM 1505 C CA . LYS A 1 185 ? -1.537 16.550 -5.821 1.00 80.50 185 LYS A CA 1
ATOM 1506 C C . LYS A 1 185 ? -1.671 15.057 -5.546 1.00 80.50 185 LYS A C 1
ATOM 1508 O O . LYS A 1 185 ? -1.199 14.248 -6.342 1.00 80.50 185 LYS A O 1
ATOM 1513 N N . LEU A 1 186 ? -2.293 14.701 -4.424 1.00 81.00 186 LEU A N 1
ATOM 1514 C CA . LEU A 1 186 ? -2.501 13.313 -4.040 1.00 81.00 186 LEU A CA 1
ATOM 1515 C C . LEU A 1 186 ? -3.432 12.598 -5.017 1.00 81.00 186 LEU A C 1
ATOM 1517 O O . LEU A 1 186 ? -3.096 11.516 -5.481 1.00 81.00 186 LEU A O 1
ATOM 1521 N N . PHE A 1 187 ? -4.555 13.219 -5.364 1.00 81.12 187 PHE A N 1
ATOM 1522 C CA . PHE A 1 187 ? -5.510 12.677 -6.317 1.00 81.12 187 PHE A CA 1
ATOM 1523 C C . PHE A 1 187 ? -4.865 12.438 -7.682 1.00 81.12 187 PHE A C 1
ATOM 1525 O O . PHE A 1 187 ? -4.913 11.320 -8.182 1.00 81.12 187 PHE A O 1
ATOM 1532 N N . ASN A 1 188 ? -4.159 13.437 -8.226 1.00 81.00 188 ASN A N 1
ATOM 1533 C CA . ASN A 1 188 ? -3.429 13.289 -9.488 1.00 81.00 188 ASN A CA 1
ATOM 1534 C C . ASN A 1 188 ? -2.419 12.145 -9.417 1.00 81.00 188 ASN A C 1
ATOM 1536 O O . ASN A 1 188 ? -2.335 11.326 -10.325 1.00 81.00 188 ASN A O 1
ATOM 1540 N N . LYS A 1 189 ? -1.671 12.048 -8.314 1.00 81.06 189 LYS A N 1
ATOM 1541 C CA . LYS A 1 189 ? -0.728 10.950 -8.120 1.00 81.06 189 LYS A CA 1
ATOM 1542 C C . LYS A 1 189 ? -1.433 9.590 -8.152 1.00 81.06 189 LYS A C 1
ATOM 1544 O O . LYS A 1 189 ? -0.959 8.705 -8.847 1.00 81.06 189 LYS A O 1
ATOM 1549 N N . LEU A 1 190 ? -2.535 9.423 -7.423 1.00 80.12 190 LEU A N 1
ATOM 1550 C CA . LEU A 1 190 ? -3.269 8.153 -7.342 1.00 80.12 190 LEU A CA 1
ATOM 1551 C C . LEU A 1 190 ? -4.004 7.800 -8.644 1.00 80.12 190 LEU A C 1
ATOM 1553 O O . LEU A 1 190 ? -4.179 6.620 -8.937 1.00 80.12 190 LEU A O 1
ATOM 1557 N N . LEU A 1 191 ? -4.403 8.807 -9.424 1.00 78.69 191 LEU A N 1
ATOM 1558 C CA . LEU A 1 191 ? -5.021 8.633 -10.735 1.00 78.69 191 LEU A CA 1
ATOM 1559 C C . LEU A 1 191 ? -4.036 8.047 -11.756 1.00 78.69 191 LEU A C 1
ATOM 1561 O O . LEU A 1 191 ? -4.413 7.169 -12.521 1.00 78.69 191 LEU A O 1
ATOM 1565 N N . PHE A 1 192 ? -2.780 8.507 -11.751 1.00 76.38 192 PHE A N 1
ATOM 1566 C CA . PHE A 1 192 ? -1.748 8.052 -12.695 1.00 76.38 192 PHE A CA 1
ATOM 1567 C C . PHE A 1 192 ? -0.874 6.899 -12.171 1.00 76.38 192 PHE A C 1
ATOM 1569 O O . PHE A 1 192 ? -0.108 6.311 -12.931 1.00 76.38 192 PHE A O 1
ATOM 1576 N N . GLU A 1 193 ? -0.932 6.579 -10.877 1.00 71.62 193 GLU A N 1
ATOM 1577 C CA . GLU A 1 193 ? -0.215 5.446 -10.281 1.00 71.62 193 GLU A CA 1
ATOM 1578 C C . GLU A 1 193 ? -1.040 4.164 -10.454 1.00 71.62 193 GLU A C 1
ATOM 1580 O O . GLU A 1 193 ? -1.653 3.699 -9.497 1.00 71.62 193 GLU A O 1
ATOM 1585 N N . GLU A 1 194 ? -1.079 3.608 -11.668 1.00 64.00 194 GLU A N 1
ATOM 1586 C CA . GLU A 1 194 ? -1.766 2.340 -11.958 1.00 64.00 194 GLU A CA 1
ATOM 1587 C C . GLU A 1 194 ? -1.270 1.225 -11.024 1.00 64.00 194 GLU A C 1
ATOM 1589 O O . GLU A 1 194 ? -0.070 0.935 -10.947 1.00 64.00 194 GLU A O 1
ATOM 1594 N N . ARG A 1 195 ? -2.198 0.614 -10.278 1.00 65.50 195 ARG A N 1
ATOM 1595 C CA . ARG A 1 195 ? -1.927 -0.535 -9.414 1.00 65.50 195 ARG A CA 1
ATOM 1596 C C . ARG A 1 195 ? -2.742 -1.721 -9.891 1.00 65.50 195 ARG A C 1
ATOM 1598 O O . ARG A 1 195 ? -3.958 -1.768 -9.735 1.00 65.50 195 ARG A O 1
ATOM 1605 N N . GLU A 1 196 ? -2.044 -2.702 -10.441 1.00 62.34 196 GLU A N 1
ATOM 1606 C CA . GLU A 1 196 ? -2.645 -3.986 -10.771 1.00 62.34 196 GLU A CA 1
ATOM 1607 C C . GLU A 1 196 ? -2.675 -4.869 -9.525 1.00 62.34 196 GLU A C 1
ATOM 1609 O O . GLU A 1 196 ? -1.652 -5.138 -8.892 1.00 62.34 196 GLU A O 1
ATOM 1614 N N . TYR A 1 197 ? -3.875 -5.312 -9.173 1.00 70.81 197 TYR A N 1
ATOM 1615 C CA . TYR A 1 197 ? -4.116 -6.222 -8.066 1.00 70.81 197 TYR A CA 1
ATOM 1616 C C . TYR A 1 197 ? -4.593 -7.559 -8.630 1.00 70.81 197 TYR A C 1
ATOM 1618 O O . TYR A 1 197 ? -5.577 -7.592 -9.365 1.00 70.81 197 TYR A O 1
ATOM 1626 N N . GLU A 1 198 ? -3.944 -8.663 -8.250 1.00 67.94 198 GLU A N 1
ATOM 1627 C CA . GLU A 1 198 ? -4.337 -10.011 -8.698 1.00 67.94 198 GLU A CA 1
ATOM 1628 C C . GLU A 1 198 ? -5.775 -10.359 -8.288 1.00 67.94 198 GLU A C 1
ATOM 1630 O O . GLU A 1 198 ? -6.517 -10.976 -9.050 1.00 67.94 198 GLU A O 1
ATOM 1635 N N . ASN A 1 199 ? -6.196 -9.935 -7.090 1.00 78.81 199 ASN A N 1
ATOM 1636 C CA . ASN A 1 199 ? -7.567 -10.105 -6.619 1.00 78.81 199 ASN A CA 1
ATOM 1637 C C . ASN A 1 199 ? -8.081 -8.836 -5.913 1.00 78.81 199 ASN A C 1
ATOM 1639 O O . ASN A 1 199 ? -8.003 -8.724 -4.683 1.00 78.81 199 ASN A O 1
ATOM 1643 N N . PRO A 1 200 ? -8.637 -7.873 -6.671 1.00 76.00 200 PRO A N 1
ATOM 1644 C CA . PRO A 1 200 ? -9.092 -6.595 -6.127 1.00 76.00 200 PRO A CA 1
ATOM 1645 C C . PRO A 1 200 ? -10.174 -6.738 -5.046 1.00 76.00 200 PRO A C 1
ATOM 1647 O O . PRO A 1 200 ? -10.242 -5.916 -4.137 1.00 76.00 200 PRO A O 1
ATOM 1650 N N . ILE A 1 201 ? -11.011 -7.784 -5.102 1.00 77.19 201 ILE A N 1
ATOM 1651 C CA . ILE A 1 201 ? -12.101 -8.005 -4.135 1.00 77.19 201 ILE A CA 1
ATOM 1652 C C . ILE A 1 201 ? -11.541 -8.373 -2.758 1.00 77.19 201 ILE A C 1
ATOM 1654 O O . ILE A 1 201 ? -11.959 -7.796 -1.753 1.00 77.19 201 ILE A O 1
ATOM 1658 N N . ILE A 1 202 ? -10.600 -9.321 -2.704 1.00 78.38 202 ILE A N 1
ATOM 1659 C CA . ILE A 1 202 ? -9.977 -9.750 -1.442 1.00 78.38 202 ILE A CA 1
ATOM 1660 C C . ILE A 1 202 ? -9.225 -8.578 -0.811 1.00 78.38 202 ILE A C 1
ATOM 1662 O O . ILE A 1 202 ? -9.393 -8.297 0.375 1.00 78.38 202 ILE A O 1
ATOM 1666 N N . ILE A 1 203 ? -8.469 -7.838 -1.622 1.00 79.94 203 ILE A N 1
ATOM 1667 C CA . ILE A 1 203 ? -7.675 -6.701 -1.151 1.00 79.94 203 ILE A CA 1
ATOM 1668 C C . ILE A 1 203 ? -8.576 -5.571 -0.643 1.00 79.94 203 ILE A C 1
ATOM 1670 O O . ILE A 1 203 ? -8.329 -5.031 0.432 1.00 79.94 203 ILE A O 1
ATOM 1674 N N . SER A 1 204 ? -9.680 -5.275 -1.335 1.00 81.12 204 SER A N 1
ATOM 1675 C CA . SER A 1 204 ? -10.666 -4.284 -0.873 1.00 81.12 204 SER A CA 1
ATOM 1676 C C . SER A 1 204 ? -11.262 -4.654 0.485 1.00 81.12 204 SER A C 1
ATOM 1678 O O . SER A 1 204 ? -11.395 -3.799 1.359 1.00 81.12 204 SER A O 1
ATOM 1680 N N . ARG A 1 205 ? -11.572 -5.939 0.703 1.00 80.94 205 ARG A N 1
ATOM 1681 C CA . ARG A 1 205 ? -12.052 -6.430 2.006 1.00 80.94 205 ARG A CA 1
ATOM 1682 C C . ARG A 1 205 ? -10.986 -6.333 3.082 1.00 80.94 205 ARG A C 1
ATOM 1684 O O . ARG A 1 205 ? -11.292 -5.937 4.204 1.00 80.94 205 ARG A O 1
ATOM 1691 N N . GLU A 1 206 ? -9.744 -6.680 2.761 1.00 81.25 206 GLU A N 1
ATOM 1692 C CA . GLU A 1 206 ? -8.646 -6.554 3.712 1.00 81.25 206 GLU A CA 1
ATOM 1693 C C . GLU A 1 206 ? -8.437 -5.093 4.123 1.00 81.25 206 GLU A C 1
ATOM 1695 O O . GLU A 1 206 ? -8.310 -4.809 5.314 1.00 81.25 206 GLU A O 1
ATOM 1700 N N . ILE A 1 207 ? -8.448 -4.169 3.163 1.00 84.25 207 ILE A N 1
ATOM 1701 C CA . ILE A 1 207 ? -8.327 -2.731 3.412 1.00 84.25 207 ILE A CA 1
ATOM 1702 C C . ILE A 1 207 ? -9.488 -2.235 4.275 1.00 84.25 207 ILE A C 1
ATOM 1704 O O . ILE A 1 207 ? -9.240 -1.594 5.296 1.00 84.25 207 ILE A O 1
ATOM 1708 N N . TYR A 1 208 ? -10.729 -2.597 3.933 1.00 86.88 208 TYR A N 1
ATOM 1709 C CA . TYR A 1 208 ? -11.912 -2.288 4.740 1.00 86.88 208 TYR A CA 1
ATOM 1710 C C . TYR A 1 208 ? -11.740 -2.760 6.192 1.00 86.88 208 TYR A C 1
ATOM 1712 O O . TYR A 1 208 ? -11.870 -1.973 7.133 1.00 86.88 208 TYR A O 1
ATOM 1720 N N . CYS A 1 209 ? -11.376 -4.034 6.385 1.00 81.75 209 CYS A N 1
ATOM 1721 C CA . CYS A 1 209 ? -11.162 -4.601 7.713 1.00 81.75 209 CYS A CA 1
ATOM 1722 C C . CYS A 1 209 ? -10.046 -3.874 8.468 1.00 81.75 209 CYS A C 1
ATOM 1724 O O . CYS A 1 209 ? -10.216 -3.575 9.646 1.00 81.75 209 CYS A O 1
ATOM 1726 N N . ARG A 1 210 ? -8.921 -3.558 7.815 1.00 83.56 210 ARG A N 1
ATOM 1727 C CA . ARG A 1 210 ? -7.800 -2.860 8.460 1.00 83.56 210 ARG A CA 1
ATOM 1728 C C . ARG A 1 210 ? -8.175 -1.444 8.894 1.00 83.56 210 ARG A C 1
ATOM 1730 O O . ARG A 1 210 ? -7.837 -1.066 10.011 1.00 83.56 210 ARG A O 1
ATOM 1737 N N . ILE A 1 211 ? -8.884 -0.682 8.058 1.00 86.94 211 ILE A N 1
ATOM 1738 C CA . ILE A 1 211 ? -9.350 0.670 8.408 1.00 86.94 211 ILE A CA 1
ATOM 1739 C C . ILE A 1 211 ? -10.270 0.609 9.634 1.00 86.94 211 ILE A C 1
ATOM 1741 O O . ILE A 1 211 ? -10.028 1.308 10.621 1.00 86.94 211 ILE A O 1
ATOM 1745 N N . LYS A 1 212 ? -11.250 -0.304 9.635 1.00 86.44 212 LYS A N 1
ATOM 1746 C CA . LYS A 1 212 ? -12.135 -0.512 10.790 1.00 86.44 212 LYS A CA 1
ATOM 1747 C C . LYS A 1 212 ? -11.396 -1.012 12.031 1.00 86.44 212 LYS A C 1
ATOM 1749 O O . LYS A 1 212 ? -11.711 -0.598 13.142 1.00 86.44 212 LYS A O 1
ATOM 1754 N N . GLU A 1 213 ? -10.381 -1.859 11.879 1.00 82.75 213 GLU A N 1
ATOM 1755 C CA . GLU A 1 213 ? -9.543 -2.276 13.005 1.00 82.75 213 GLU A CA 1
ATOM 1756 C C . GLU A 1 213 ? -8.797 -1.098 13.644 1.00 82.75 213 GLU A C 1
ATOM 1758 O O . GLU A 1 213 ? -8.702 -1.055 14.871 1.00 82.75 213 GLU A O 1
ATOM 1763 N N . PHE A 1 214 ? -8.277 -0.145 12.861 1.00 83.94 214 PHE A N 1
ATOM 1764 C CA . PHE A 1 214 ? -7.647 1.055 13.425 1.00 83.94 214 PHE A CA 1
ATOM 1765 C C . PHE A 1 214 ? -8.646 1.893 14.219 1.00 83.94 214 PHE A C 1
ATOM 1767 O O . PHE A 1 214 ? -8.341 2.284 15.345 1.00 83.94 214 PHE A O 1
ATOM 1774 N N . GLU A 1 215 ? -9.847 2.102 13.677 1.00 83.12 215 GLU A N 1
ATOM 1775 C CA . GLU A 1 215 ? -10.923 2.827 14.357 1.00 83.12 215 GLU A CA 1
ATOM 1776 C C . GLU A 1 215 ? -11.264 2.184 15.713 1.00 83.12 215 GLU A C 1
ATOM 1778 O O . GLU A 1 215 ? -11.239 2.845 16.753 1.00 83.12 215 GLU A O 1
ATOM 1783 N N . LEU A 1 216 ? -11.495 0.868 15.725 1.00 81.94 216 LEU A N 1
ATOM 1784 C CA . LEU A 1 216 ? -11.832 0.125 16.941 1.00 81.94 216 LEU A CA 1
ATOM 1785 C C . LEU A 1 216 ? -10.673 0.108 17.948 1.00 81.94 216 LEU A C 1
ATOM 1787 O O . LEU A 1 216 ? -10.904 0.156 19.154 1.00 81.94 216 LEU A O 1
ATOM 1791 N N . ARG A 1 217 ? -9.417 0.079 17.485 1.00 82.38 217 ARG A N 1
ATOM 1792 C CA . ARG A 1 217 ? -8.240 0.178 18.365 1.00 82.38 217 ARG A CA 1
ATOM 1793 C C . ARG A 1 217 ? -8.118 1.551 19.016 1.00 82.38 217 ARG A C 1
ATOM 1795 O O . ARG A 1 217 ? -7.768 1.607 20.194 1.00 82.38 217 ARG A O 1
ATOM 1802 N N . CYS A 1 218 ? -8.426 2.628 18.293 1.00 79.50 218 CYS A N 1
ATOM 1803 C CA . CYS A 1 218 ? -8.521 3.964 18.880 1.00 79.50 218 CYS A CA 1
ATOM 1804 C C . CYS A 1 218 ? -9.614 4.003 19.955 1.00 79.50 218 CYS A C 1
ATOM 1806 O O . CYS A 1 218 ? -9.316 4.367 21.087 1.00 79.50 218 CYS A O 1
ATOM 1808 N N . GLN A 1 219 ? -10.818 3.497 19.658 1.00 80.50 219 GLN A N 1
ATOM 1809 C CA . GLN A 1 219 ? -11.913 3.433 20.637 1.00 80.50 219 GLN A CA 1
ATOM 1810 C C . GLN A 1 219 ? -11.535 2.622 21.890 1.00 80.50 219 GLN A C 1
ATOM 1812 O O . GLN A 1 219 ? -11.850 3.028 23.005 1.00 80.50 219 GLN A O 1
ATOM 1817 N N . ILE A 1 220 ? -10.816 1.501 21.738 1.00 80.62 220 ILE A N 1
ATOM 1818 C CA . ILE A 1 220 ? -10.289 0.736 22.881 1.00 80.62 220 ILE A CA 1
ATOM 1819 C C . ILE A 1 220 ? -9.313 1.580 23.703 1.00 80.62 220 ILE A C 1
ATOM 1821 O O . ILE A 1 220 ? -9.359 1.529 24.930 1.00 80.62 220 ILE A O 1
ATOM 1825 N N . SER A 1 221 ? -8.410 2.318 23.054 1.00 79.81 221 SER A N 1
ATOM 1826 C CA . SER A 1 221 ? -7.447 3.178 23.747 1.00 79.81 221 SER A CA 1
ATOM 1827 C C . SER A 1 221 ? -8.152 4.278 24.540 1.00 79.81 221 SER A C 1
ATOM 1829 O O . SER A 1 221 ? -7.806 4.504 25.698 1.00 79.81 221 SER A O 1
ATOM 1831 N N . ASP A 1 222 ? -9.167 4.906 23.948 1.00 80.56 222 ASP A N 1
ATOM 1832 C CA . ASP A 1 222 ? -9.950 5.964 24.586 1.00 80.56 222 ASP A CA 1
ATOM 1833 C C . ASP A 1 222 ? -10.725 5.416 25.791 1.00 80.56 222 ASP A C 1
ATOM 1835 O O . ASP A 1 222 ? -10.598 5.939 26.896 1.00 80.56 222 ASP A O 1
ATOM 1839 N N . ILE A 1 223 ? -11.426 4.286 25.624 1.00 80.00 223 ILE A N 1
ATOM 1840 C CA . ILE A 1 223 ? -12.163 3.623 26.711 1.00 80.00 223 ILE A CA 1
ATOM 1841 C C . ILE A 1 223 ? -11.217 3.176 27.827 1.00 80.00 223 ILE A C 1
ATOM 1843 O O . ILE A 1 223 ? -11.521 3.378 28.998 1.00 80.00 223 ILE A O 1
ATOM 1847 N N . LYS A 1 224 ? -10.048 2.606 27.505 1.00 77.19 224 LYS A N 1
ATOM 1848 C CA . LYS A 1 224 ? -9.040 2.247 28.518 1.00 77.19 224 LYS A CA 1
ATOM 1849 C C . LYS A 1 224 ? -8.521 3.480 29.259 1.00 77.19 224 LYS A C 1
ATOM 1851 O O . LYS A 1 224 ? -8.316 3.414 30.470 1.00 77.19 224 LYS A O 1
ATOM 1856 N N . GLY A 1 225 ? -8.339 4.595 28.553 1.00 80.75 225 GLY A N 1
ATOM 1857 C CA . GLY A 1 225 ? -7.973 5.881 29.141 1.00 80.75 225 GLY A CA 1
ATOM 1858 C C . GLY A 1 225 ? -9.050 6.443 30.072 1.00 80.75 225 GLY A C 1
ATOM 1859 O O . GLY A 1 225 ? -8.718 6.989 31.122 1.00 80.75 225 GLY A O 1
ATOM 1860 N N . GLU A 1 226 ? -10.331 6.284 29.733 1.00 77.44 226 GLU A N 1
ATOM 1861 C CA . GLU A 1 226 ? -11.455 6.657 30.601 1.00 77.44 226 GLU A CA 1
ATOM 1862 C C . GLU A 1 226 ? -11.580 5.725 31.809 1.00 77.44 226 GLU A C 1
ATOM 1864 O O . GLU A 1 226 ? -11.703 6.194 32.938 1.00 77.44 226 GLU A O 1
ATOM 1869 N N . MET A 1 227 ? -11.450 4.412 31.610 1.00 71.25 227 MET A N 1
ATOM 1870 C CA . MET A 1 227 ? -11.460 3.426 32.693 1.00 71.25 227 MET A CA 1
ATOM 1871 C C . MET A 1 227 ? -10.346 3.672 33.715 1.00 71.25 227 MET A C 1
ATOM 1873 O O . MET A 1 227 ? -10.566 3.456 34.901 1.00 71.25 227 MET A O 1
ATOM 1877 N N . ALA A 1 228 ? -9.176 4.158 33.288 1.00 77.25 228 ALA A N 1
ATOM 1878 C CA . ALA A 1 228 ? -8.071 4.498 34.187 1.00 77.25 228 ALA A CA 1
ATOM 1879 C C . ALA A 1 228 ? -8.366 5.704 35.104 1.00 77.25 228 ALA A C 1
ATOM 1881 O O . ALA A 1 228 ? -7.694 5.875 36.118 1.00 77.25 228 ALA A O 1
ATOM 1882 N N . LYS A 1 229 ? -9.358 6.539 34.762 1.00 79.38 229 LYS A N 1
ATOM 1883 C CA . LYS A 1 229 ? -9.774 7.712 35.554 1.00 79.38 229 LYS A CA 1
ATOM 1884 C C . LYS A 1 229 ? -10.880 7.395 36.563 1.00 79.38 229 LYS A C 1
ATOM 1886 O O . LYS A 1 229 ? -11.172 8.230 37.416 1.00 79.38 229 LYS A O 1
ATOM 1891 N N . HIS A 1 230 ? -11.505 6.224 36.462 1.00 74.94 230 HIS A N 1
ATOM 1892 C CA . HIS A 1 230 ? -12.624 5.817 37.306 1.00 74.94 230 HIS A CA 1
ATOM 1893 C C . HIS A 1 230 ? -12.227 4.677 38.245 1.00 74.94 230 HIS A C 1
ATOM 1895 O O . HIS A 1 230 ? -11.491 3.767 37.872 1.00 74.94 230 HIS A O 1
ATOM 1901 N N . GLU A 1 231 ? -12.754 4.693 39.469 1.00 64.56 231 GLU A N 1
ATOM 1902 C CA . GLU A 1 231 ? -12.563 3.585 40.404 1.00 64.56 231 GLU A CA 1
ATOM 1903 C C . GLU A 1 231 ? -13.266 2.313 39.910 1.00 64.56 231 GLU A C 1
ATOM 1905 O O . GLU A 1 231 ? -14.411 2.350 39.438 1.00 64.56 231 GLU A O 1
ATOM 1910 N N . SER A 1 232 ? -12.601 1.170 40.099 1.00 64.75 232 SER A N 1
ATOM 1911 C CA . SER A 1 232 ? -12.988 -0.149 39.577 1.00 64.75 232 SER A CA 1
ATOM 1912 C C . SER A 1 232 ? -14.326 -0.703 40.092 1.00 64.75 232 SER A C 1
ATOM 1914 O O . SER A 1 232 ? -14.718 -1.791 39.692 1.00 64.75 232 SER A O 1
ATOM 1916 N N . LYS A 1 233 ? -15.016 -0.002 41.003 1.00 62.41 233 LYS A N 1
ATOM 1917 C CA . LYS A 1 233 ? -16.324 -0.392 41.573 1.00 62.41 233 LYS A CA 1
ATOM 1918 C C . LYS A 1 233 ? -17.470 0.544 41.177 1.00 62.41 233 LYS A C 1
ATOM 1920 O O . LYS A 1 233 ? -18.578 0.421 41.696 1.00 62.41 233 LYS A O 1
ATOM 1925 N N . SER A 1 234 ? -17.212 1.516 40.306 1.00 74.75 234 SER A N 1
ATOM 1926 C CA . SER A 1 234 ? -18.246 2.438 39.840 1.00 74.75 234 SER A CA 1
ATOM 1927 C C . SER A 1 234 ? -19.121 1.783 38.763 1.00 74.75 234 SER A C 1
ATOM 1929 O O . SER A 1 234 ? -18.617 1.079 37.892 1.00 74.75 234 SER A O 1
ATOM 1931 N N . LYS A 1 235 ? -20.434 2.060 38.762 1.00 73.56 235 LYS A N 1
ATOM 1932 C CA . LYS A 1 235 ? -21.346 1.615 37.683 1.00 73.56 235 LYS A CA 1
ATOM 1933 C C . LYS A 1 235 ? -20.860 2.066 36.297 1.00 73.56 235 LYS A C 1
ATOM 1935 O O . LYS A 1 235 ? -21.008 1.348 35.316 1.00 73.56 235 LYS A O 1
ATOM 1940 N N . THR A 1 236 ? -20.226 3.234 36.245 1.00 72.12 236 THR A N 1
ATOM 1941 C CA . THR A 1 236 ? -19.555 3.791 35.065 1.00 72.12 236 THR A CA 1
ATOM 1942 C C . THR A 1 236 ? -18.407 2.916 34.554 1.00 72.12 236 THR A C 1
ATOM 1944 O O . THR A 1 236 ? -18.248 2.778 33.345 1.00 72.12 236 THR A O 1
ATOM 1947 N N . TYR A 1 237 ? -17.638 2.271 35.438 1.00 76.94 237 TYR A N 1
ATOM 1948 C CA . TYR A 1 237 ? -16.582 1.333 35.045 1.00 76.94 237 TYR A CA 1
ATOM 1949 C C . TYR A 1 237 ? -17.165 0.070 34.394 1.00 76.94 237 TYR A C 1
ATOM 1951 O O . TYR A 1 237 ? -16.695 -0.343 33.334 1.00 76.94 237 TYR A O 1
ATOM 1959 N N . ASP A 1 238 ? -18.232 -0.496 34.966 1.00 74.56 238 ASP A N 1
ATOM 1960 C CA . ASP A 1 238 ? -18.908 -1.680 34.416 1.00 74.56 238 ASP A CA 1
ATOM 1961 C C . ASP A 1 238 ? -19.520 -1.411 33.030 1.00 74.56 238 ASP A C 1
ATOM 1963 O O . ASP A 1 238 ? -19.479 -2.265 32.140 1.00 74.56 238 ASP A O 1
ATOM 1967 N N . GLU A 1 239 ? -20.075 -0.216 32.814 1.00 80.88 239 GLU A N 1
ATOM 1968 C CA . GLU A 1 239 ? -20.592 0.208 31.508 1.00 80.88 239 GLU A CA 1
ATOM 1969 C C . GLU A 1 239 ? -19.480 0.373 30.463 1.00 80.88 239 GLU A C 1
ATOM 1971 O O . GLU A 1 239 ? -19.631 -0.083 29.325 1.00 80.88 239 GLU A O 1
ATOM 1976 N N . LEU A 1 240 ? -18.347 0.973 30.842 1.00 75.12 240 LEU A N 1
ATOM 1977 C CA . LEU A 1 240 ? -17.169 1.095 29.977 1.00 75.12 240 LEU A CA 1
ATOM 1978 C C . LEU A 1 240 ? -16.563 -0.278 29.649 1.00 75.12 240 LEU A C 1
ATOM 1980 O O . LEU A 1 240 ? -16.216 -0.535 28.495 1.00 75.12 240 LEU A O 1
ATOM 1984 N N . PHE A 1 241 ? -16.527 -1.198 30.615 1.00 75.44 241 PHE A N 1
ATOM 1985 C CA . PHE A 1 241 ? -16.058 -2.567 30.403 1.00 75.44 241 PHE A CA 1
ATOM 1986 C C . PHE A 1 241 ? -16.962 -3.349 29.437 1.00 75.44 241 PHE A C 1
ATOM 1988 O O . PHE A 1 241 ? -16.468 -4.010 28.524 1.00 75.44 241 PHE A O 1
ATOM 1995 N N . LYS A 1 242 ? -18.292 -3.215 29.551 1.00 80.75 242 LYS A N 1
ATOM 1996 C CA . LYS A 1 242 ? -19.240 -3.803 28.583 1.00 80.75 242 LYS A CA 1
ATOM 1997 C C . LYS A 1 242 ? -19.037 -3.259 27.167 1.00 80.75 242 LYS A C 1
ATOM 1999 O O . LYS A 1 242 ? -19.092 -4.026 26.204 1.00 80.75 242 LYS A O 1
ATOM 2004 N N . LYS A 1 243 ? -18.791 -1.949 27.023 1.00 77.94 243 LYS A N 1
ATOM 2005 C CA . LYS A 1 243 ? -18.475 -1.332 25.721 1.00 77.94 243 LYS A CA 1
ATOM 2006 C C . LYS A 1 243 ? -17.174 -1.887 25.140 1.00 77.94 243 LYS A C 1
ATOM 2008 O O . LYS A 1 243 ? -17.143 -2.216 23.956 1.00 77.94 243 LYS A O 1
ATOM 2013 N N . LEU A 1 244 ? -16.141 -2.049 25.968 1.00 78.62 244 LEU A N 1
ATOM 2014 C CA . LEU A 1 244 ? -14.865 -2.639 25.564 1.00 78.62 244 LEU A CA 1
ATOM 2015 C C . LEU A 1 244 ? -15.036 -4.078 25.054 1.00 78.62 244 LEU A C 1
ATOM 2017 O O . LEU A 1 244 ? -14.553 -4.400 23.972 1.00 78.62 244 LEU A O 1
ATOM 2021 N N . LEU A 1 245 ? -15.796 -4.908 25.772 1.00 78.69 245 LEU A N 1
ATOM 2022 C CA . LEU A 1 245 ? -16.040 -6.306 25.403 1.00 78.69 245 LEU A CA 1
ATOM 2023 C C . LEU A 1 245 ? -16.793 -6.423 24.062 1.00 78.69 245 LEU A C 1
ATOM 2025 O O . LEU A 1 245 ? -16.428 -7.224 23.205 1.00 78.69 245 LEU A O 1
ATOM 2029 N N . ASN A 1 246 ? -17.775 -5.547 23.821 1.00 81.44 246 ASN A N 1
ATOM 2030 C CA . ASN A 1 246 ? -18.485 -5.466 22.538 1.00 81.44 246 ASN A CA 1
ATOM 2031 C C . ASN A 1 246 ? -17.549 -5.053 21.382 1.00 81.44 246 ASN A C 1
ATOM 2033 O O . ASN A 1 246 ? -17.618 -5.604 20.283 1.00 81.44 246 ASN A O 1
ATOM 2037 N N . ILE A 1 247 ? -16.631 -4.110 21.616 1.00 76.38 247 ILE A N 1
ATOM 2038 C CA . ILE A 1 247 ? -15.646 -3.706 20.603 1.00 76.38 247 ILE A CA 1
ATOM 2039 C C . ILE A 1 247 ? -14.659 -4.846 20.302 1.00 76.38 247 ILE A C 1
ATOM 2041 O O . ILE A 1 247 ? -14.352 -5.092 19.133 1.00 76.38 247 ILE A O 1
ATOM 2045 N N . GLU A 1 248 ? -14.208 -5.590 21.312 1.00 75.25 248 GLU A N 1
ATOM 2046 C CA . GLU A 1 248 ? -13.346 -6.761 21.109 1.00 75.25 248 GLU A CA 1
ATOM 2047 C C . GLU A 1 248 ? -14.052 -7.874 20.318 1.00 75.25 248 GLU A C 1
ATOM 2049 O O . GLU A 1 248 ? -13.458 -8.450 19.400 1.00 75.25 248 GLU A O 1
ATOM 2054 N N . GLU A 1 249 ? -15.341 -8.121 20.574 1.00 78.88 249 GLU A N 1
ATOM 2055 C CA . GLU A 1 249 ? -16.153 -9.029 19.754 1.00 78.88 249 GLU A CA 1
ATOM 2056 C C . GLU A 1 249 ? -16.266 -8.562 18.296 1.00 78.88 249 GLU A C 1
ATOM 2058 O O . GLU A 1 249 ? -16.182 -9.382 17.376 1.00 78.88 249 GLU A O 1
ATOM 2063 N N . LYS A 1 250 ? -16.418 -7.252 18.053 1.00 78.19 250 LYS A N 1
ATOM 2064 C CA . LYS A 1 250 ? -16.428 -6.691 16.692 1.00 78.19 250 LYS A CA 1
ATOM 2065 C C . LYS A 1 250 ? -15.096 -6.919 15.977 1.00 78.19 250 LYS A C 1
ATOM 2067 O O . LYS A 1 250 ? -15.109 -7.344 14.824 1.00 78.19 250 LYS A O 1
ATOM 2072 N N . ILE A 1 251 ? -13.960 -6.718 16.651 1.00 75.25 251 ILE A N 1
ATOM 2073 C CA . ILE A 1 251 ? -12.630 -7.010 16.083 1.00 75.25 251 ILE A CA 1
ATOM 2074 C C . ILE A 1 251 ? -12.504 -8.497 15.747 1.00 75.25 251 ILE A C 1
ATOM 2076 O O . ILE A 1 251 ? -12.013 -8.850 14.676 1.00 75.25 251 ILE A O 1
ATOM 2080 N N . ARG A 1 252 ? -12.967 -9.386 16.632 1.00 75.12 252 ARG A N 1
ATOM 2081 C CA . ARG A 1 252 ? -12.944 -10.828 16.373 1.00 75.12 252 ARG A CA 1
ATOM 2082 C C . ARG A 1 252 ? -13.769 -11.194 15.135 1.00 75.12 252 ARG A C 1
ATOM 2084 O O . ARG A 1 252 ? -13.255 -11.886 14.261 1.00 75.12 252 ARG A O 1
ATOM 2091 N N . LYS A 1 253 ? -14.990 -10.664 15.006 1.00 78.75 253 LYS A N 1
ATOM 2092 C CA . LYS A 1 253 ? -15.842 -10.868 13.819 1.00 78.75 253 LYS A CA 1
ATOM 2093 C C . LYS A 1 253 ? -15.206 -10.313 12.537 1.00 78.75 253 LYS A C 1
ATOM 2095 O O . LYS A 1 253 ? -15.326 -10.930 11.481 1.00 78.75 253 LYS A O 1
ATOM 2100 N N . LEU A 1 254 ? -14.505 -9.177 12.612 1.00 75.62 254 LEU A N 1
ATOM 2101 C CA . LEU A 1 254 ? -13.762 -8.608 11.477 1.00 75.62 254 LEU A CA 1
ATOM 2102 C C . LEU A 1 254 ? -12.575 -9.484 11.054 1.00 75.62 254 LEU A C 1
ATOM 2104 O O . LEU A 1 254 ? -12.337 -9.647 9.858 1.00 75.62 254 LEU A O 1
ATOM 2108 N N . LYS A 1 255 ? -11.871 -10.095 12.014 1.00 70.88 255 LYS A N 1
ATOM 2109 C CA . LYS A 1 255 ? -10.790 -11.054 11.738 1.00 70.88 255 LYS A CA 1
ATOM 2110 C C . LYS A 1 255 ? -11.305 -12.366 11.165 1.00 70.88 255 LYS A C 1
ATOM 2112 O O . LYS A 1 255 ? -10.693 -12.902 10.252 1.00 70.88 255 LYS A O 1
ATOM 2117 N N . GLU A 1 256 ? -12.436 -12.867 11.651 1.00 71.38 256 GLU A N 1
ATOM 2118 C CA . GLU A 1 256 ? -13.081 -14.054 11.080 1.00 71.38 256 GLU A CA 1
ATOM 2119 C C . GLU A 1 256 ? -13.495 -13.792 9.620 1.00 71.38 256 GLU A C 1
ATOM 2121 O O . GLU A 1 256 ? -13.208 -14.611 8.751 1.00 71.38 256 GLU A O 1
ATOM 2126 N N . ARG A 1 257 ? -14.027 -12.601 9.301 1.00 63.19 257 ARG A N 1
ATOM 2127 C CA . ARG A 1 257 ? -14.309 -12.172 7.913 1.00 63.19 257 ARG A CA 1
ATOM 2128 C C . ARG A 1 257 ? -13.074 -12.067 7.011 1.00 63.19 257 ARG A C 1
ATOM 2130 O O . ARG A 1 257 ? -13.240 -12.077 5.797 1.00 63.19 257 ARG A O 1
ATOM 2137 N N . LYS A 1 258 ? -11.867 -11.969 7.579 1.00 57.78 258 LYS A N 1
ATOM 2138 C CA . LYS A 1 258 ? -10.597 -11.961 6.836 1.00 57.78 258 LYS A CA 1
ATOM 2139 C C . LYS A 1 258 ? -10.150 -13.367 6.404 1.00 57.78 258 LYS A C 1
ATOM 2141 O O . LYS A 1 258 ? -9.349 -13.478 5.489 1.00 57.78 258 LYS A O 1
ATOM 2146 N N . ILE A 1 259 ? -10.615 -14.418 7.089 1.00 49.47 259 ILE A N 1
ATOM 2147 C CA . ILE A 1 259 ? -10.115 -15.801 6.943 1.00 49.47 259 ILE A CA 1
ATOM 2148 C C . ILE A 1 259 ? -10.955 -16.625 5.959 1.00 49.47 259 ILE A C 1
ATOM 2150 O O . ILE A 1 259 ? -10.446 -17.559 5.346 1.00 49.47 259 ILE A O 1
ATOM 2154 N N . TYR A 1 260 ? -12.232 -16.294 5.786 1.00 42.16 260 TYR A N 1
ATOM 2155 C CA . TYR A 1 260 ? -13.028 -16.884 4.717 1.00 42.16 260 TYR A CA 1
ATOM 2156 C C . TYR A 1 260 ? -12.686 -16.146 3.417 1.00 42.16 260 TYR A C 1
ATOM 2158 O O . TYR A 1 260 ? -12.960 -14.950 3.352 1.00 42.16 260 TYR A O 1
ATOM 2166 N N . TYR A 1 261 ? -12.143 -16.872 2.429 1.00 39.72 261 TYR A N 1
ATOM 2167 C CA . TYR A 1 261 ? -11.732 -16.484 1.059 1.00 39.72 261 TYR A CA 1
ATOM 2168 C C . TYR A 1 261 ? -10.230 -16.270 0.852 1.00 39.72 261 TYR A C 1
ATOM 2170 O O . TYR A 1 261 ? -9.753 -15.122 0.979 1.00 39.72 261 TYR A O 1
#

Nearest PDB structures (foldseek):
  5guj-assembly1_A  TM=8.469E-01  e=1.408E-01  Bacillus subtilis subsp. subtilis str. 168
  5vaz-assembly2_B  TM=7.874E-01  e=1.408E-01  Pseudomonas aeruginosa PAO1

Organism: NCBI:txid412755

Radius of gyration: 30.28 Å; Cα contacts (8 Å, |Δi|>4): 171; chains: 1; bounding box: 85×48×83 Å

Sequence (261 aa):
FIMEKKDENIIDLVNKAEPLVDFTLKSILERKDTSTINGKLKTAYDAVNFISDLPSRILQEEYIKKVAQKIDMSEQRLFSYLSDVNKKKREQTLTTIRRKTYPKAEVEFDKTKISPQTSIELEAISIIIQSEGKPREILFELEKDDFKYPPAKEIFTLLKGGLIEEKYNKIYNIIDDLTSTASKKLFNKLLFEEREYENPIIISREIYCRIKEFELRCQISDIKGEMAKHESKSKTYDELFKKLLNIEEKIRKLKERKIYY

Foldseek 3Di:
DVVPDDPVVVVVVVVVDDPPLVVVLVVLLPVFDLVDPVRLVSSLLVQLLSLLPDPDPVSSLVSLVVSCVSSVHDSVVSVVSNVVSNVVVVVVVVVVVVPPPDDDPDDDPPPVDCDPLNVLLLVLLLCCLADDDQLNVLSLVDDLVLDPPVLSSQSSVLSNVVPVPDDDDCLVVVLVVDPDPVNNVSSVCSNPPDDDDPDSNLSSLVSSLVSVVVVLVVVLVVLVVVLVVDDCPDPVNVVSVVVNVVSVVVNVVSVVVNPPD

pLDDT: mean 73.99, std 13.95, range [32.5, 89.44]

InterPro domains:
  IPR019475 DNA primase, DnaB-helicase binding domain [PF10410] (22-76)
  IPR050219 DnaG Primase [PTHR30313] (1-249)